Protein 8B55 (pdb70)

Sequence (193 aa):
LSLKGKKLDFFGRGDTYVSLIDTIPELSRFTACIDLVFMMDDNSRYWMAFSYITNNALLGREDIDLGLAGDHQQLILYRLGKTFSIRHHLASFQWHTICLLIWDGVKGKLELFLNKERILEVTDQPHNLTPHGTLFLGHRSFPGSLYYFQLLWDHILENEEFMKCLDGNIVSWEEDVWLVNKIIPTVDRTLRCFVP

Nearest PDB structures (foldseek):
  8b55-assembly1_A-2  TM=1.005E+00  e=3.230E-41  Homo sapiens
  1lj7-assembly1_C  TM=8.578E-01  e=4.772E-13  Homo sapiens
  1lj7-assembly2_I  TM=8.553E-01  e=5.319E-13  Homo sapiens
  2a3x-assembly1_F  TM=8.413E-01  e=3.950E-12  Homo sapiens
  6kiw-assembly1_T  TM=5.865E-01  e=2.787E-03  Homo sapiens

Radius of gyration: 15.33 Å; Cα contacts (8 Å, |Δi|>4): 514; chains: 1; bounding box: 36×35×37 Å

CATH classification: 2.60.120.200

Secondary structure (DSSP, 8-state):
-B-TTEEEE-TT-TT-EEEESSPPPPBSEEEEEEEEEESSSS---EEEEEEE-TTTTTTT---SEEEEE-SSEEEEEETTEEEEEE--PPTTS-EEEEEEEETTTTEEEEEETTEEEEEEE----PBPTT-EEEE-----SEEEEEEEEESS---GGGTTS-PPPSSEETTSB-EEEES---EE-TTSTT---

InterPro domains:
  IPR000203 GPS motif [PF01825] (2684-2727)
  IPR000203 GPS motif [SM00303] (2681-2733)
  IPR000832 GPCR, family 2, secretin-like [PF00002] (2743-2982)
  IPR000832 GPCR, family 2, secretin-like [PR00249] (2745-2769)
  IPR000832 GPCR, family 2, secretin-like [PR00249] (2811-2834)
  IPR000832 GPCR, family 2, secretin-like [PR00249] (2850-2875)
  IPR000832 GPCR, family 2, secretin-like [PR00249] (2968-2989)
  IPR001759 Pentraxin domain [PF00354] (41-210)
  IPR001759 Pentraxin domain [PS51828] (29-228)
  IPR001759 Pentraxin domain [SM00159] (25-220)
  IPR013320 Concanavalin A-like lectin/glucanase domain superfamily [SSF49899] (29-218)
  IPR017981 GPCR, family 2-like, 7TM [PS50261] (2743-2990)
  IPR017983 GPCR, family 2, secretin-like, conserved site [PS00650] (2978-2993)
  IPR036445 GPCR family 2, extracellular hormone receptor domain superfamily [G3DSA:4.10.1240.10] (2377-2444)
  IPR046338 GAIN domain superfamily [G3DSA:2.60.220.50] (2595-2734)
  IPR057244 GAIN, subdomain B [PS50221] (2578-2734)

Organism: Homo sapiens (NCBI:txid9606)

GO terms:
  GO:0004930 G protein-coupled receptor activity (F, IDA)
  GO:0007189 adenylate cyclase-activating G protein-coupled receptor signaling pathway (P, IDA)
  GO:0004930 G protein-coupled receptor activity (F, TAS)
  GO:0007186 G protein-coupled receptor signaling pathway (P, TAS)
  GO:0016020 membrane (C, TAS)

Solvent-accessible surface area: 9391 Å² total; per-residue (Å²): 86,35,0,106,11,45,40,0,33,0,97,70,118,32,113,8,61,0,10,7,103,77,79,3,60,105,10,50,84,0,0,0,6,0,2,0,10,9,91,39,106,104,15,188,111,2,18,0,0,7,2,39,15,117,75,5,105,127,72,185,104,50,29,2,3,0,0,0,0,28,90,85,57,1,16,0,27,1,45,28,76,78,38,57,32,184,18,147,25,42,19,124,104,92,17,3,0,0,0,5,1,15,5,109,137,0,60,1,17,0,6,41,54,116,129,121,68,29,78,20,110,20,99,87,85,54,1,38,46,126,2,43,2,49,0,0,93,226,11,0,15,0,5,0,3,23,0,2,2,14,59,68,59,10,112,55,87,52,8,50,122,47,74,64,5,87,56,3,2,1,67,87,106,19,2,78,48,37,160,4,139,16,50,98,34,191,122,10,88,14,52,104,162

Foldseek 3Di:
DFQAQWKFWFAPPQPKKKKFQDWFFWFQKKKKKKKWAAPDQFWAKWWFKFWDDPVCVPVNQFTQWTWIAGNFWIWIGHRRDIDIDGDDDDHPDMWMKMWIANLVQQWIWIDIQLHTDDIDHDHRDIRDTGTMMMGFVVGRRGMMDWIAMASHDDHSVCSLVLDHHPRDGNRDPGMDIDPTDIDHDCPDSNHDD

Structure (mmCIF, N/CA/C/O backbone):
data_8B55
#
_entry.id   8B55
#
_cell.length_a   113.117
_cell.length_b   40.243
_cell.length_c   54.912
_cell.angle_alpha   90.000
_cell.angle_beta   113.900
_cell.angle_gamma   90.000
#
_symmetry.space_group_name_H-M   'C 1 2 1'
#
loop_
_entity.id
_entity.type
_entity.pdbx_description
1 polymer 'Adhesion G-protein coupled receptor G4'
2 non-polymer 'MAGNESIUM ION'
3 water water
#
loop_
_atom_site.group_PDB
_atom_site.id
_atom_site.type_symbol
_atom_site.label_atom_id
_atom_site.label_alt_id
_atom_site.label_comp_id
_atom_site.label_asym_id
_atom_site.label_entity_id
_atom_site.label_seq_id
_atom_site.pdbx_PDB_ins_code
_atom_site.Cartn_x
_atom_site.Cartn_y
_atom_site.Cartn_z
_atom_site.occupancy
_atom_site.B_iso_or_equiv
_atom_site.auth_seq_id
_atom_site.auth_comp_id
_atom_site.auth_asym_id
_atom_site.auth_atom_id
_atom_site.pdbx_PDB_model_num
ATOM 1 N N . LEU A 1 1 ? 22.96971 16.87628 16.53435 1.000 22.53370 26 LEU A N 1
ATOM 2 C CA . LEU A 1 1 ? 23.15861 18.30611 16.38535 1.000 22.13872 26 LEU A CA 1
ATOM 3 C C . LEU A 1 1 ? 24.52126 18.69482 16.99164 1.000 21.35368 26 LEU A C 1
ATOM 4 O O . LEU A 1 1 ? 24.91271 18.17422 18.03616 1.000 22.44326 26 LEU A O 1
ATOM 19 N N . SER A 1 2 ? 25.23517 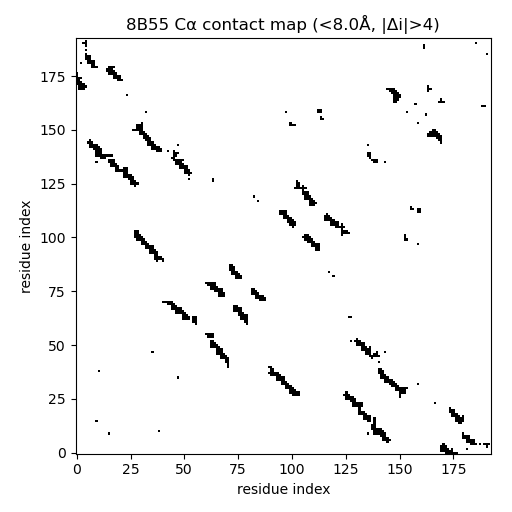19.63665 16.36209 1.000 21.99592 27 SER A N 1
ATOM 20 C CA . SER A 1 2 ? 26.43350 20.25162 16.91596 1.000 22.41006 27 SER A CA 1
ATOM 21 C C . SER A 1 2 ? 26.02953 21.48081 17.71634 1.000 21.85663 27 SER A C 1
ATOM 22 O O . SER A 1 2 ? 25.12772 22.22615 17.32315 1.000 23.09139 27 SER A O 1
ATOM 30 N N . LEU A 1 3 ? 26.70442 21.68886 18.83860 1.000 19.99489 28 LEU A N 1
ATOM 31 C CA . LEU A 1 3 ? 26.44290 22.86011 19.66846 1.000 19.07027 28 LEU A CA 1
ATOM 32 C C . LEU A 1 3 ? 27.51312 23.93483 19.50214 1.000 19.85193 28 LEU A C 1
ATOM 33 O O . LEU A 1 3 ? 27.58348 24.85270 20.30943 1.000 20.07743 28 LEU A O 1
ATOM 49 N N . LYS A 1 4 ? 28.34276 23.82907 18.47050 1.000 21.14046 29 LYS A N 1
ATOM 50 C CA . LYS A 1 4 ? 29.39117 24.80865 18.25303 1.000 21.80354 29 LYS A CA 1
ATOM 51 C C . LYS A 1 4 ? 28.82687 26.22335 18.20642 1.000 22.36282 29 LYS A C 1
ATOM 52 O O . LYS A 1 4 ? 27.88230 26.51439 17.46150 1.000 23.64191 29 LYS A O 1
ATOM 71 N N . GLY A 1 5 ? 29.43100 27.10615 19.00665 1.000 23.68822 30 GLY A N 1
ATOM 72 C CA . GLY A 1 5 ? 29.04158 28.49427 19.06915 1.000 22.49178 30 GLY A CA 1
ATOM 73 C C . GLY A 1 5 ? 27.72851 28.75715 19.75709 1.000 22.25792 30 GLY A C 1
ATOM 74 O O . GLY A 1 5 ? 27.24235 29.89064 19.69596 1.000 24.80055 30 GLY A O 1
ATOM 78 N N . LYS A 1 6 ? 27.14474 27.75729 20.42792 1.000 20.39113 31 LYS A N 1
ATOM 79 C CA . LYS A 1 6 ? 25.81504 27.90639 21.00881 1.000 19.32121 31 LYS A CA 1
ATOM 80 C C . LYS A 1 6 ? 25.82143 27.56217 22.48864 1.000 18.56463 31 LYS A C 1
ATOM 81 O O . LYS A 1 6 ? 26.65503 26.79181 22.97067 1.000 20.62265 31 LYS A O 1
ATOM 100 N N . LYS A 1 7 ? 24.87735 28.16772 23.20438 1.000 18.71956 32 LYS A N 1
ATOM 101 C CA . LYS A 1 7 ? 24.60522 27.84675 24.59596 1.000 18.28733 32 LYS A CA 1
ATOM 102 C C . LYS A 1 7 ? 23.20102 27.29283 24.71074 1.000 17.96942 32 LYS A C 1
ATOM 103 O O . LYS A 1 7 ? 22.40891 27.32455 23.74355 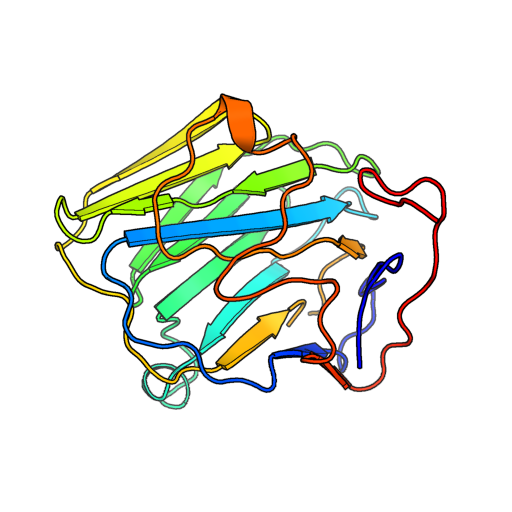1.000 18.06548 32 LYS A O 1
ATOM 122 N N . LEU A 1 8 ? 22.92399 26.72593 25.87270 1.000 17.31596 33 LEU A N 1
ATOM 123 C CA . LEU A 1 8 ? 21.63661 26.11765 26.18597 1.000 16.71819 33 LEU A CA 1
ATOM 124 C C . LEU A 1 8 ? 20.93408 26.89870 27.28685 1.000 17.27344 33 LEU A C 1
ATOM 125 O O . LEU A 1 8 ? 21.33564 26.83533 28.44762 1.000 17.91490 33 LEU A O 1
ATOM 141 N N . ASP A 1 9 ? 19.86682 27.60954 26.92724 1.000 18.17181 34 ASP A N 1
ATOM 142 C CA . ASP A 1 9 ? 19.12636 28.41576 27.89576 1.000 19.12073 34 ASP A CA 1
ATOM 143 C C . ASP A 1 9 ? 18.07136 27.53271 28.55698 1.000 18.79250 34 ASP A C 1
ATOM 144 O O . ASP A 1 9 ? 16.94063 27.44091 28.09243 1.000 22.57035 34 ASP A O 1
ATOM 153 N N . PHE A 1 10 ? 18.43581 26.86197 29.64545 1.000 19.19614 35 PHE A N 1
ATOM 154 C CA . PHE A 1 10 ? 17.49992 25.97276 30.34082 1.000 19.77881 35 PHE A CA 1
ATOM 155 C C . PHE A 1 10 ? 16.57289 26.66839 31.34322 1.000 21.99431 35 PHE A C 1
ATOM 156 O O . PHE A 1 10 ? 15.60225 26.04801 31.80326 1.000 28.07627 35 PHE A O 1
ATOM 173 N N . PHE A 1 11 ? 16.82708 27.90695 31.68632 1.000 20.46885 36 PHE A N 1
ATOM 174 C CA . PHE A 1 11 ? 16.07893 28.57990 32.74095 1.000 20.68147 36 PHE A CA 1
ATOM 175 C C . PHE A 1 11 ? 14.57263 28.46343 32.57835 1.000 24.38117 36 PHE A C 1
ATOM 176 O O . PHE A 1 11 ? 14.00747 28.91755 31.58165 1.000 25.36527 36 PHE A O 1
ATOM 193 N N . GLY A 1 12 ? 13.91942 27.94594 33.60100 1.000 27.29146 37 GLY A N 1
ATOM 194 C CA . GLY A 1 12 ? 12.49032 27.81817 33.65006 1.000 28.36700 37 GLY A CA 1
ATOM 195 C C . GLY A 1 12 ? 11.89245 26.76053 32.76267 1.000 27.39726 37 GLY A C 1
ATOM 196 O O . GLY A 1 12 ? 10.65318 26.65859 32.72233 1.000 30.82233 37 GLY A O 1
ATOM 200 N N . ARG A 1 13 ? 12.69882 25.92242 32.10471 1.000 25.70844 38 ARG A N 1
ATOM 201 C CA . ARG A 1 13 ? 12.14264 25.03477 31.07968 1.000 29.34768 38 ARG A CA 1
ATOM 202 C C . ARG A 1 13 ? 12.14035 23.58700 31.56357 1.000 35.04805 38 ARG A C 1
ATOM 203 O O . ARG A 1 13 ? 13.04255 22.81205 31.24912 1.000 35.58538 38 ARG A O 1
ATOM 224 N N . GLY A 1 14 ? 11.05852 23.22038 32.25164 1.000 42.50514 39 GLY A N 1
ATOM 225 C CA . GLY A 1 14 ? 11.03259 22.00399 33.05175 1.000 48.58844 39 GLY A CA 1
ATOM 226 C C . GLY A 1 14 ? 11.09057 20.70400 32.27292 1.000 50.26729 39 GLY A C 1
ATOM 227 O O . GLY A 1 14 ? 11.62230 19.70911 32.77617 1.000 54.18455 39 GLY A O 1
ATOM 231 N N . ASP A 1 15 ? 10.52789 20.66946 31.06401 1.000 46.16490 40 ASP A N 1
ATOM 232 C CA . ASP A 1 15 ? 10.49177 19.43521 30.28139 1.000 45.94952 40 ASP A CA 1
ATOM 233 C C . ASP A 1 15 ? 11.55369 19.38747 29.19772 1.000 38.34905 40 ASP A C 1
ATOM 234 O O . ASP A 1 15 ? 11.38071 18.71895 28.17133 1.000 41.04877 40 ASP A O 1
ATOM 243 N N . THR A 1 16 ? 12.66504 20.06811 29.41036 1.000 29.74869 41 THR A N 1
ATOM 244 C CA . THR A 1 16 ? 13.71953 20.09721 28.41894 1.000 24.08894 41 THR A CA 1
ATOM 245 C C . THR A 1 16 ? 14.94092 19.37109 28.94581 1.000 24.13004 41 THR A C 1
ATOM 246 O O . THR A 1 16 ? 15.19913 19.34136 30.15413 1.000 28.35188 41 THR A O 1
ATOM 257 N N . TYR A 1 17 ? 15.69251 18.80590 28.01867 1.000 20.57449 42 TYR A N 1
ATOM 258 C CA . TYR A 1 17 ? 16.99008 18.20840 28.32529 1.000 19.92475 42 TYR A CA 1
ATOM 259 C C . TYR A 1 17 ? 17.77748 18.13210 27.03399 1.000 18.73162 42 TYR A C 1
ATOM 260 O O . TYR A 1 17 ? 17.22396 18.27771 25.93689 1.000 18.96131 42 TYR A O 1
ATOM 278 N N . VAL A 1 18 ? 19.07499 17.92955 27.17501 1.000 20.04843 43 VAL A N 1
ATOM 279 C CA . VAL A 1 18 ? 19.94367 17.57547 26.06674 1.000 18.88854 43 VAL A CA 1
ATOM 280 C C . VAL A 1 18 ? 20.67219 16.32249 26.51380 1.000 17.66558 43 VAL A C 1
ATOM 281 O O . VAL A 1 18 ? 21.04530 16.20898 27.68695 1.000 19.77066 43 VAL A O 1
ATOM 294 N N . SER A 1 19 ? 20.84816 15.37443 25.60677 1.000 16.66564 44 SER A N 1
ATOM 295 C CA . SER A 1 19 ? 21.59968 14.16682 25.89971 1.000 17.75650 44 SER A CA 1
ATOM 296 C C . SER A 1 19 ? 22.64252 13.91635 24.81492 1.000 17.95340 44 SER A C 1
ATOM 297 O O . SER A 1 19 ? 22.52217 14.39663 23.67741 1.000 19.61387 44 SER A O 1
ATOM 305 N N . LEU A 1 20 ? 23.72175 13.25322 25.22560 1.000 18.29830 45 LEU A N 1
ATOM 306 C CA . LEU A 1 20 ? 24.77918 12.85750 24.30295 1.000 18.98132 45 LEU A CA 1
ATOM 307 C C . LEU A 1 20 ? 24.34890 11.57600 23.59659 1.000 18.63727 45 LEU A C 1
ATOM 308 O O . LEU A 1 20 ? 23.95631 10.60392 24.24153 1.000 20.36808 45 LEU A O 1
ATOM 324 N N . ILE A 1 21 ? 24.40739 11.58234 22.26149 1.000 20.40144 46 ILE A N 1
ATOM 325 C CA . ILE A 1 21 ? 23.99269 10.40485 21.50370 1.000 22.84098 46 ILE A CA 1
ATOM 326 C C . ILE A 1 21 ? 24.92713 9.23230 21.75462 1.000 29.11938 46 ILE A C 1
ATOM 327 O O . ILE A 1 21 ? 24.47698 8.09672 21.95747 1.000 33.75441 46 ILE A O 1
ATOM 343 N N . ASP A 1 22 ? 26.23437 9.48190 21.74700 1.000 30.56487 47 ASP A N 1
ATOM 344 C CA . ASP A 1 22 ? 27.20902 8.42118 21.96693 1.000 32.14384 47 ASP A CA 1
ATOM 345 C C . ASP A 1 22 ? 27.18916 7.98236 23.43109 1.000 31.06762 47 ASP A C 1
ATOM 346 O O . ASP A 1 22 ? 27.20190 8.81426 24.33636 1.000 34.57106 47 ASP A O 1
ATOM 355 N N . THR A 1 23 ? 27.15511 6.67510 23.67490 1.000 36.23697 48 THR A N 1
ATOM 356 C CA . THR A 1 23 ? 27.49279 6.19914 25.01107 1.000 41.28709 48 THR A CA 1
ATOM 357 C C . THR A 1 23 ? 28.99259 6.40580 25.25479 1.000 41.01745 48 THR A C 1
ATOM 358 O O . THR A 1 23 ? 29.79210 6.54952 24.32982 1.000 42.86731 48 THR A O 1
ATOM 369 N N . ILE A 1 24 ? 29.36810 6.44779 26.52525 1.000 38.32178 49 ILE A N 1
ATOM 370 C CA . ILE A 1 24 ? 30.73093 6.80851 26.92756 1.000 35.83475 49 ILE A CA 1
ATOM 371 C C . ILE A 1 24 ? 31.47895 5.53998 27.32459 1.000 35.72498 49 ILE A C 1
ATOM 372 O O . ILE A 1 24 ? 30.88635 4.67952 27.99113 1.000 35.04354 49 ILE A O 1
ATOM 388 N N . PRO A 1 25 ? 32.75246 5.36244 26.94448 1.000 36.43323 50 PRO A N 1
ATOM 389 C CA . PRO A 1 25 ? 33.45054 4.10995 27.25326 1.000 37.80134 50 PRO A CA 1
ATOM 390 C C . PRO A 1 25 ? 33.92894 4.08672 28.70023 1.000 34.34513 50 PRO A C 1
ATOM 391 O O . PRO A 1 25 ? 33.83201 5.07252 29.42893 1.000 32.97407 50 PRO A O 1
ATOM 402 N N . GLU A 1 26 ? 34.45944 2.93112 29.10287 1.000 36.67162 51 GLU A N 1
ATOM 403 C CA . GLU A 1 26 ? 35.05960 2.80956 30.42651 1.000 37.83598 51 GLU A CA 1
ATOM 404 C C . GLU A 1 26 ? 36.29269 3.70564 30.49781 1.000 34.94347 51 GLU A C 1
ATOM 405 O O . GLU A 1 26 ? 37.17469 3.63411 29.63123 1.000 38.28467 51 GLU A O 1
ATOM 417 N N . LEU A 1 27 ? 36.35330 4.55161 31.52668 1.000 29.61297 52 LEU A N 1
ATOM 418 C CA . LEU A 1 27 ? 37.44350 5.50585 31.70315 1.000 28.28501 52 LEU A CA 1
ATOM 419 C C . LEU A 1 27 ? 38.07471 5.31358 33.07871 1.000 29.34373 52 LEU A C 1
ATOM 420 O O . LEU A 1 27 ? 37.39483 5.40533 34.10341 1.000 33.31211 52 LEU A O 1
ATOM 436 N N . SER A 1 28 ? 39.38469 5.08975 33.11158 1.000 28.30090 53 SER A N 1
ATOM 437 C CA . SER A 1 28 ? 40.05307 5.01864 34.40365 1.000 30.77809 53 SER A CA 1
ATOM 438 C C . SER A 1 28 ? 40.40412 6.39985 34.94277 1.000 29.83172 53 SER A C 1
ATOM 439 O O . SER A 1 28 ? 40.43690 6.58706 36.16344 1.000 31.91671 53 SER A O 1
ATOM 447 N N . ARG A 1 29 ? 40.67594 7.36434 34.06221 1.000 26.68644 54 ARG A N 1
ATOM 448 C CA . ARG A 1 29 ? 40.98153 8.72977 34.45049 1.000 27.15934 54 ARG A CA 1
ATOM 449 C C . ARG A 1 29 ? 40.23200 9.62477 33.47937 1.000 26.23304 54 ARG A C 1
ATOM 450 O O . ARG A 1 29 ? 40.16415 9.30513 32.29103 1.000 29.30424 54 ARG A O 1
ATOM 471 N N . PHE A 1 30 ? 39.68078 10.74265 33.95708 1.000 23.47270 55 PHE A N 1
ATOM 472 C CA . PHE A 1 30 ? 39.04353 11.67031 33.04160 1.000 22.76542 55 PHE A CA 1
ATOM 473 C C . PHE A 1 30 ? 38.93450 13.04059 33.68061 1.000 20.23860 55 PHE A C 1
ATOM 474 O O . PHE A 1 30 ? 39.08188 13.19719 34.89947 1.000 22.37094 55 PHE A O 1
ATOM 491 N N . THR A 1 31 ? 38.72145 14.03635 32.80959 1.000 20.67227 56 THR A N 1
ATOM 492 C CA . THR A 1 31 ? 38.40403 15.40451 33.17517 1.000 19.56723 56 THR A CA 1
ATOM 493 C C . THR A 1 31 ? 37.11748 15.76732 32.45729 1.000 19.27346 56 THR A C 1
ATOM 494 O O . THR A 1 31 ? 36.96504 15.48392 31.25805 1.000 19.55861 56 THR A O 1
ATOM 505 N N . ALA A 1 32 ? 36.19380 16.39016 33.19069 1.000 19.22973 57 ALA A N 1
ATOM 506 C CA . ALA A 1 32 ? 34.92849 16.84204 32.60906 1.000 20.01079 57 ALA A CA 1
ATOM 507 C C . ALA A 1 32 ? 34.72523 18.28263 33.04017 1.000 20.50729 57 ALA A C 1
ATOM 508 O O . ALA A 1 32 ? 34.77894 18.58620 34.24008 1.000 23.09259 57 ALA A O 1
ATOM 515 N N . CYS A 1 33 ? 34.48779 19.16810 32.07769 1.000 19.52490 58 CYS A N 1
ATOM 516 C CA . CYS A 1 33 ? 34.25670 20.57377 32.37505 1.000 18.78270 58 CYS A CA 1
ATOM 517 C C . CYS A 1 33 ? 32.95428 21.04045 31.75127 1.000 17.95978 58 CYS A C 1
ATOM 518 O O . CYS A 1 33 ? 32.55112 20.54892 30.70152 1.000 18.27213 58 CYS A O 1
ATOM 525 N N . ILE A 1 34 ? 32.32498 22.02038 32.39635 1.000 18.24620 59 ILE A N 1
ATOM 526 C CA . ILE A 1 34 ? 31.18339 22.71519 31.80803 1.000 17.96067 59 ILE A CA 1
ATOM 527 C C . ILE A 1 34 ? 31.25302 24.17203 32.23464 1.000 16.45363 59 ILE A C 1
ATOM 528 O O . ILE A 1 34 ? 31.70867 24.49458 33.33504 1.000 17.52216 59 ILE A O 1
ATOM 544 N N . ASP A 1 35 ? 30.70110 25.04244 31.38937 1.000 17.07991 60 ASP A N 1
ATOM 545 C CA . ASP A 1 35 ? 30.46003 26.43781 31.75214 1.000 17.16919 60 ASP A CA 1
ATOM 546 C C . ASP A 1 35 ? 28.99108 26.59540 32.13728 1.000 18.08230 60 ASP A C 1
ATOM 547 O O . ASP A 1 35 ? 28.09355 26.07102 31.44538 1.000 17.20703 60 ASP A O 1
ATOM 556 N N . LEU A 1 36 ? 28.73401 27.40119 33.16387 1.000 17.64404 61 LEU A N 1
ATOM 557 C CA . LEU A 1 36 ? 27.37113 27.63264 33.61418 1.000 17.45903 61 LEU A CA 1
ATOM 558 C C . LEU A 1 36 ? 27.19232 29.07375 34.06161 1.000 17.80084 61 LEU A C 1
ATOM 559 O O . LEU A 1 36 ? 28.13646 29.72052 34.50747 1.000 19.48783 61 LEU A O 1
ATOM 575 N N . VAL A 1 37 ? 25.96576 29.57612 33.91082 1.000 18.35985 62 VAL A N 1
ATOM 576 C CA . VAL A 1 37 ? 25.59232 30.88968 34.41424 1.000 18.82312 62 VAL A CA 1
ATOM 577 C C . VAL A 1 37 ? 24.20134 30.78003 35.02680 1.000 19.38843 62 VAL A C 1
ATOM 578 O O . VAL A 1 37 ? 23.28147 30.22663 34.41092 1.000 19.93593 62 VAL A O 1
ATOM 591 N N . PHE A 1 38 ? 24.07131 31.27467 36.25322 1.000 21.49594 63 PHE A N 1
ATOM 592 C CA . PHE A 1 38 ? 22.79554 31.31155 36.94635 1.000 23.04901 63 PHE A CA 1
ATOM 593 C C . PHE A 1 38 ? 22.06760 32.60061 36.60227 1.000 25.10373 63 PHE A C 1
ATOM 594 O O . PHE A 1 38 ? 22.64197 33.69312 36.65821 1.000 26.23018 63 PHE A O 1
ATOM 611 N N A MET A 1 39 ? 20.79491 32.47497 36.25332 0.590 26.02167 64 MET A N 1
ATOM 612 N N B MET A 1 39 ? 20.78853 32.47393 36.27344 0.410 27.82750 64 MET A N 1
ATOM 613 C CA A MET A 1 39 ? 19.99808 33.63636 35.88186 0.590 29.49491 64 MET A CA 1
ATOM 614 C CA B MET A 1 39 ? 19.98164 33.62097 35.88546 0.410 31.75085 64 MET A CA 1
ATOM 615 C C A MET A 1 39 ? 18.96332 34.00791 36.93856 0.590 35.97787 64 MET A C 1
ATOM 616 C C B MET A 1 39 ? 18.98127 34.03138 36.95278 0.410 36.41845 64 MET A C 1
ATOM 617 O O A MET A 1 39 ? 18.06771 34.81595 36.65784 0.590 38.85799 64 MET A O 1
ATOM 618 O O B MET A 1 39 ? 18.13170 34.89204 36.69352 0.410 38.17677 64 MET A O 1
ATOM 645 N N . ASP A 1 40 ? 19.06751 33.45610 38.14666 1.000 39.60314 65 ASP A N 1
ATOM 646 C CA . ASP A 1 40 ? 18.27394 33.91524 39.28029 1.000 53.35665 65 ASP A CA 1
ATOM 647 C C . ASP A 1 40 ? 19.16344 33.82724 40.51548 1.000 59.23150 65 ASP A C 1
ATOM 648 O O . ASP A 1 40 ? 20.06846 32.98721 40.59615 1.000 56.62209 65 ASP A O 1
ATOM 657 N N . ASP A 1 41 ? 18.91102 34.71750 41.46943 1.000 69.31961 66 ASP A N 1
ATOM 658 C CA . ASP A 1 41 ? 19.79681 34.83876 42.62099 1.000 80.32029 66 ASP A CA 1
ATOM 659 C C . ASP A 1 41 ? 19.59505 33.69234 43.60227 1.000 85.55011 66 ASP A C 1
ATOM 660 O O . ASP A 1 41 ? 20.56041 33.06239 44.04465 1.000 86.56813 66 ASP A O 1
ATOM 669 N N . ASN A 1 42 ? 18.35052 33.41546 43.95564 1.000 89.67786 67 ASN A N 1
ATOM 670 C CA . ASN A 1 42 ? 18.01103 32.45129 44.99314 1.000 93.07107 67 ASN A CA 1
ATOM 671 C C . ASN A 1 42 ? 17.32934 31.27940 44.30137 1.000 90.92204 67 ASN A C 1
ATOM 672 O O . ASN A 1 42 ? 16.17190 31.39029 43.88037 1.000 93.25405 67 ASN A O 1
ATOM 683 N N . SER A 1 43 ? 18.04742 30.16772 44.16334 1.000 86.08763 68 SER A N 1
ATOM 684 C CA . SER A 1 43 ? 17.53604 29.02145 43.42906 1.000 81.86502 68 SER A CA 1
ATOM 685 C C . SER A 1 43 ? 17.33482 27.82441 44.35459 1.000 74.82342 68 SER A C 1
ATOM 686 O O . SER A 1 43 ? 17.76672 27.80469 45.50947 1.000 76.74606 68 SER A O 1
ATOM 694 N N . ARG A 1 44 ? 16.63877 26.83032 43.82266 1.000 65.37870 69 ARG A N 1
ATOM 695 C CA . ARG A 1 44 ? 16.38928 25.55776 44.46747 1.000 56.01844 69 ARG A CA 1
ATOM 696 C C . ARG A 1 44 ? 17.41174 24.55179 43.93480 1.000 43.02744 69 ARG A C 1
ATOM 697 O O . ARG A 1 44 ? 18.37856 24.92129 43.27020 1.000 41.61887 69 ARG A O 1
ATOM 718 N N . TYR A 1 45 ? 17.20172 23.27439 44.22520 1.000 35.80392 70 TYR A N 1
ATOM 719 C CA . TYR A 1 45 ? 18.10001 22.23695 43.73982 1.000 31.20405 70 TYR A CA 1
ATOM 720 C C . TYR A 1 45 ? 18.11565 22.22036 42.21572 1.000 29.76086 70 TYR A C 1
ATOM 721 O O . TYR A 1 45 ? 17.08629 22.42722 41.56513 1.000 33.44867 70 TYR A O 1
ATOM 739 N N . TRP A 1 46 ? 19.30602 21.97218 41.65395 1.000 27.70879 71 TRP A N 1
ATOM 740 C CA . TRP A 1 46 ? 19.50446 21.92133 40.21402 1.000 25.73511 71 TRP A CA 1
ATOM 741 C C . TRP A 1 46 ? 20.56538 20.89390 39.85384 1.000 23.45091 71 TRP A C 1
ATOM 742 O O . TRP A 1 46 ? 21.39242 20.51751 40.68355 1.000 22.97753 71 TRP A O 1
ATOM 763 N N . MET A 1 47 ? 20.53618 20.46112 38.59090 1.000 22.67308 72 MET A N 1
ATOM 764 C CA . MET A 1 47 ? 21.52856 19.56620 38.01802 1.000 23.73976 72 MET A CA 1
ATOM 765 C C . MET A 1 47 ? 22.07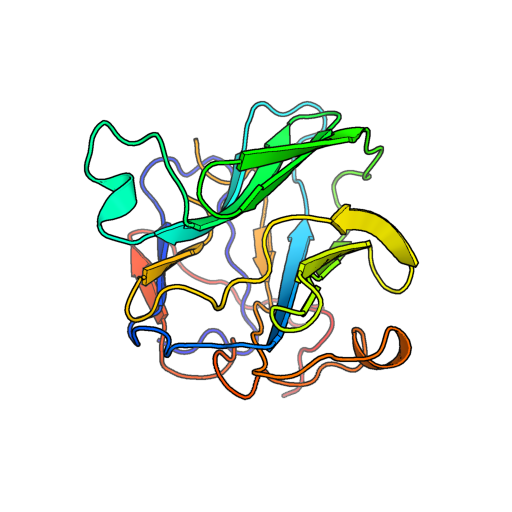546 20.21451 36.75545 1.000 21.96117 72 MET A C 1
ATOM 766 O O . MET A 1 47 ? 21.31094 20.66676 35.90779 1.000 23.35092 72 MET A O 1
ATOM 780 N N . ALA A 1 48 ? 23.39849 20.21597 36.60588 1.000 18.40291 73 ALA A N 1
ATOM 781 C CA . ALA A 1 48 ? 24.02647 20.71116 35.38503 1.000 19.63884 73 ALA A CA 1
ATOM 782 C C . ALA A 1 48 ? 24.32044 19.58525 34.39487 1.000 18.00654 73 ALA A C 1
ATOM 783 O O . ALA A 1 48 ? 23.94962 19.66869 33.22556 1.000 21.24540 73 ALA A O 1
ATOM 790 N N . PHE A 1 49 ? 24.94329 18.50388 34.85046 1.000 18.85194 74 PHE A N 1
ATOM 791 C CA . PHE A 1 49 ? 25.12026 17.32845 34.02772 1.000 19.08700 74 PHE A CA 1
ATOM 792 C C . PHE A 1 49 ? 25.06485 16.09643 34.90640 1.000 19.69528 74 PHE A C 1
ATOM 793 O O . PHE A 1 49 ? 25.41348 16.13703 36.08978 1.000 20.25772 74 PHE A O 1
ATOM 810 N N . SER A 1 50 ? 24.61235 14.99844 34.30037 1.000 19.60756 75 SER A N 1
ATOM 811 C CA . SER A 1 50 ? 24.55830 13.72032 34.98363 1.000 20.95125 75 SER A CA 1
ATOM 812 C C . SER A 1 50 ? 24.88251 12.62276 33.98358 1.000 20.58242 75 SER A C 1
ATOM 813 O O . SER A 1 50 ? 24.51300 12.69645 32.82117 1.000 22.83140 75 SER A O 1
ATOM 821 N N . TYR A 1 51 ? 25.54746 11.59251 34.46450 1.000 19.55756 76 TYR A N 1
ATOM 822 C CA . TYR A 1 51 ? 25.88931 10.39693 33.70183 1.000 18.61862 76 TYR A CA 1
ATOM 823 C C . TYR A 1 51 ? 25.06797 9.27616 34.32210 1.000 20.88351 76 TYR A C 1
ATOM 824 O O . TYR A 1 51 ? 25.28472 8.91224 35.48826 1.000 21.51226 76 TYR A O 1
ATOM 842 N N . ILE A 1 52 ? 24.09834 8.77437 33.55460 1.000 22.55212 77 ILE A N 1
ATOM 843 C CA . ILE A 1 52 ? 23.05489 7.88556 34.04381 1.000 23.74800 77 ILE A CA 1
ATOM 844 C C . ILE A 1 52 ? 23.28133 6.51385 33.45128 1.000 23.32519 77 ILE A C 1
ATOM 845 O O . ILE A 1 52 ? 23.41379 6.37362 32.23405 1.000 22.07093 77 ILE A O 1
ATOM 861 N N . THR A 1 53 ? 23.32070 5.51154 34.30579 1.000 26.14144 78 THR A N 1
ATOM 862 C CA . THR A 1 53 ? 23.38677 4.12929 33.87914 1.000 31.12255 78 THR A CA 1
ATOM 863 C C . THR A 1 53 ? 22.16778 3.40374 34.44635 1.000 34.75262 78 THR A C 1
ATOM 864 O O . THR A 1 53 ? 21.26708 4.00282 35.04711 1.000 33.25127 78 THR A O 1
ATOM 875 N N . ASN A 1 54 ? 22.15383 2.09044 34.27938 1.000 37.52569 79 ASN A N 1
ATOM 876 C CA . ASN A 1 54 ? 21.03445 1.31326 34.77446 1.000 40.39159 79 ASN A CA 1
ATOM 877 C C . ASN A 1 54 ? 20.90152 1.40502 36.28217 1.000 45.69401 79 ASN A C 1
ATOM 878 O O . ASN A 1 54 ? 19.80171 1.18636 36.80278 1.000 48.86777 79 ASN A O 1
ATOM 889 N N . ASN A 1 55 ? 21.98766 1.73239 36.99116 1.000 45.53180 80 ASN A N 1
ATOM 890 C CA . ASN A 1 55 ? 21.89046 1.96517 38.42869 1.000 53.19817 80 ASN A CA 1
ATOM 891 C C . ASN A 1 55 ? 20.78055 2.95353 38.76565 1.000 55.67479 80 ASN A C 1
ATOM 892 O O . ASN A 1 55 ? 20.14696 2.84435 39.82467 1.000 59.88551 80 ASN A O 1
ATOM 903 N N . ALA A 1 56 ? 20.52730 3.92189 37.87855 1.000 52.20649 81 ALA A N 1
ATOM 904 C CA . ALA A 1 56 ? 19.62473 5.01660 38.20298 1.000 52.79684 81 ALA A CA 1
ATOM 905 C C . ALA A 1 56 ? 18.16171 4.66615 37.97370 1.000 58.79093 81 ALA A C 1
ATOM 906 O O . ALA A 1 56 ? 17.29000 5.21303 38.65527 1.000 61.15448 81 ALA A O 1
ATOM 913 N N . LEU A 1 57 ? 17.86118 3.79224 37.01465 1.000 60.79286 82 LEU A N 1
ATOM 914 C CA . LEU A 1 57 ? 16.46524 3.48281 36.72620 1.000 64.22197 82 LEU A CA 1
ATOM 915 C C . LEU A 1 57 ? 15.79407 2.68920 37.83220 1.000 70.71750 82 LEU A C 1
ATOM 916 O O . LEU A 1 57 ? 14.59216 2.41087 37.73090 1.000 70.87191 82 LEU A O 1
ATOM 932 N N . LEU A 1 58 ? 16.52881 2.33075 38.88052 1.000 77.24065 83 LEU A N 1
ATOM 933 C CA . LEU A 1 58 ? 15.97465 1.63384 40.03676 1.000 84.76044 83 LEU A CA 1
ATOM 934 C C . LEU A 1 58 ? 15.70582 2.68434 41.11102 1.000 94.80589 83 LEU A C 1
ATOM 935 O O . LEU A 1 58 ? 16.62485 3.12959 41.80436 1.000 96.67728 83 LEU A O 1
ATOM 951 N N . GLY A 1 59 ? 14.44299 3.09638 41.23002 1.000 102.02372 84 GLY A N 1
ATOM 952 C CA . GLY A 1 59 ? 14.04341 4.08964 42.20564 1.000 108.49792 84 GLY A CA 1
ATOM 953 C C . GLY A 1 59 ? 14.51970 5.50213 41.94480 1.000 114.49168 84 GLY A C 1
ATOM 954 O O . GLY A 1 59 ? 14.16851 6.40362 42.71634 1.000 114.71501 84 GLY A O 1
ATOM 958 N N . ARG A 1 60 ? 15.31424 5.72531 40.90115 1.000 119.61965 85 ARG A N 1
ATOM 959 C CA . ARG A 1 60 ? 15.79593 7.05538 40.52729 1.000 123.69392 85 ARG A CA 1
ATOM 960 C C . ARG A 1 60 ? 16.51254 7.74426 41.68230 1.000 125.80048 85 ARG A C 1
ATOM 961 O O . ARG A 1 60 ? 16.18260 8.86347 42.08107 1.000 125.61845 85 ARG A O 1
ATOM 982 N N . GLU A 1 61 ? 17.52831 7.06498 42.19602 1.000 128.11518 86 GLU A N 1
ATOM 983 C CA . GLU A 1 61 ? 18.21703 7.52198 43.38764 1.000 201.72579 86 GLU A CA 1
ATOM 984 C C . GLU A 1 61 ? 19.73251 7.45499 43.30470 1.000 175.40755 86 GLU A C 1
ATOM 985 O O . GLU A 1 61 ? 20.39450 8.09313 44.13066 1.000 195.00683 86 GLU A O 1
ATOM 997 N N . ASP A 1 62 ? 20.30575 6.74519 42.33311 1.000 140.86616 87 ASP A N 1
ATOM 998 C CA . ASP A 1 62 ? 21.74761 6.53257 42.26961 1.000 108.71153 87 ASP A CA 1
ATOM 999 C C . ASP A 1 62 ? 22.29783 7.00788 40.93200 1.000 82.74234 87 ASP A C 1
ATOM 1000 O O . ASP A 1 62 ? 21.96254 6.44848 39.88310 1.000 77.70032 87 ASP A O 1
ATOM 1009 N N . ILE A 1 63 ? 23.17645 8.00603 40.98238 1.000 62.87114 88 ILE A N 1
ATOM 1010 C CA . ILE A 1 63 ? 23.77607 8.62561 39.80759 1.000 46.62277 88 ILE A CA 1
ATOM 1011 C C . ILE A 1 63 ? 25.26714 8.30866 39.82771 1.000 39.57724 88 ILE A C 1
ATOM 1012 O O . ILE A 1 63 ? 25.93962 8.52704 40.84396 1.000 37.90945 88 ILE A O 1
ATOM 1028 N N . ASP A 1 64 ? 25.78352 7.78192 38.71149 1.000 34.90207 89 ASP A N 1
ATOM 1029 C CA . ASP A 1 64 ? 27.18567 7.37241 38.66753 1.000 34.97760 89 ASP A CA 1
ATOM 1030 C C . ASP A 1 64 ? 28.11856 8.57693 38.73112 1.000 31.75035 89 ASP A C 1
ATOM 1031 O O . ASP A 1 64 ? 29.19677 8.50874 39.33992 1.000 32.29519 89 ASP A O 1
ATOM 1040 N N . LEU A 1 65 ? 27.73182 9.68070 38.08942 1.000 28.54032 90 LEU A N 1
ATOM 1041 C CA . LEU A 1 65 ? 28.51815 10.90729 38.10038 1.000 26.06989 90 LEU A CA 1
ATOM 1042 C C . LEU A 1 65 ? 27.56790 12.06414 37.82885 1.000 23.80902 90 LEU A C 1
ATOM 1043 O O . LEU A 1 65 ? 26.73090 11.97561 36.93218 1.000 24.03397 90 LEU A O 1
ATOM 1059 N N . GLY A 1 66 ? 27.66880 13.12077 38.60996 1.000 23.56636 91 GLY A N 1
ATOM 1060 C CA . GLY A 1 66 ? 26.88000 14.29862 38.29605 1.000 22.48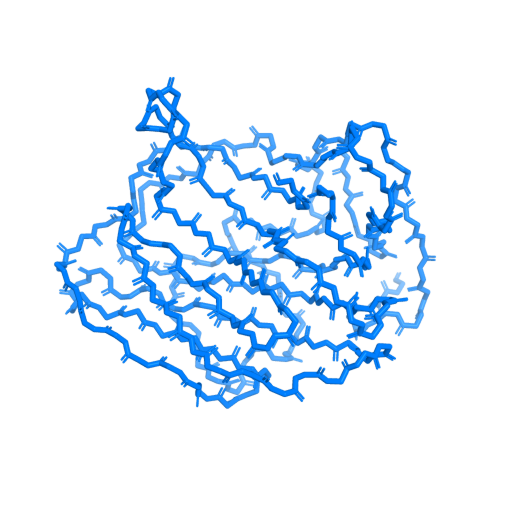445 91 GLY A CA 1
ATOM 1061 C C . GLY A 1 66 ? 27.35164 15.52540 39.02690 1.000 22.14175 91 GLY A C 1
ATOM 1062 O O . GLY A 1 66 ? 28.02236 15.44877 40.04673 1.000 23.65268 91 GLY A O 1
ATOM 1066 N N . LEU A 1 67 ? 27.00566 16.66294 38.45587 1.000 20.10548 92 LEU A N 1
ATOM 1067 C CA . LEU A 1 67 ? 27.23492 17.96748 39.05636 1.000 19.92370 92 LEU A CA 1
ATOM 1068 C C . LEU A 1 67 ? 25.87238 18.61109 39.25029 1.000 19.52612 92 LEU A C 1
ATOM 1069 O O . LEU A 1 67 ? 25.13703 18.80387 38.28010 1.000 20.86400 92 LEU A O 1
ATOM 1085 N N . ALA A 1 68 ? 25.56771 18.94816 40.49853 1.000 19.45301 93 ALA A N 1
ATOM 1086 C CA . ALA A 1 68 ? 24.29834 19.50724 40.92616 1.000 20.85135 93 ALA A CA 1
ATOM 1087 C C . ALA A 1 68 ? 24.58178 20.56427 41.98056 1.000 21.76555 93 ALA A C 1
ATOM 1088 O O . ALA A 1 68 ? 25.73595 20.88923 42.26437 1.000 20.66261 93 ALA A O 1
ATOM 1095 N N . GLY A 1 69 ? 23.52361 21.14367 42.53666 1.000 22.60410 94 GLY A N 1
ATOM 1096 C CA . GLY A 1 69 ? 23.70543 22.13786 43.57794 1.000 21.83092 94 GLY A CA 1
ATOM 1097 C C . GLY A 1 69 ? 22.38975 22.74397 44.00531 1.000 25.47972 94 GLY A C 1
ATOM 1098 O O . GLY A 1 69 ? 21.31902 22.33413 43.55468 1.000 26.86105 94 GLY A O 1
ATOM 1102 N N . ASP A 1 70 ? 22.50807 23.74222 44.88629 1.000 29.85828 95 ASP A N 1
ATOM 1103 C CA . ASP A 1 70 ? 21.39453 24.55591 45.36539 1.000 42.96324 95 ASP A CA 1
ATOM 1104 C C . ASP A 1 70 ? 21.93292 25.97857 45.52398 1.000 50.17553 95 ASP A C 1
ATOM 1105 O O . ASP A 1 70 ? 23.01922 26.31207 45.02819 1.000 50.65880 95 ASP A O 1
ATOM 1114 N N . HIS A 1 71 ? 21.18569 26.83126 46.22931 1.000 56.73569 96 HIS A N 1
ATOM 1115 C CA . HIS A 1 71 ? 21.55396 28.24479 46.24675 1.000 61.20429 96 HIS A CA 1
ATOM 1116 C C . HIS A 1 71 ? 22.86488 28.50581 46.97828 1.000 57.66138 96 HIS A C 1
ATOM 1117 O O . HIS A 1 71 ? 23.50343 29.53847 46.73150 1.000 61.25198 96 HIS A O 1
ATOM 1131 N N . GLN A 1 72 ? 23.28169 27.60483 47.86739 1.000 45.16250 97 GLN A N 1
ATOM 1132 C CA . GLN A 1 72 ? 24.49963 27.80006 48.62242 1.000 42.41427 97 GLN A CA 1
ATOM 1133 C C . GLN A 1 72 ? 25.47700 26.64975 48.50811 1.000 31.57760 97 GLN A C 1
ATOM 1134 O O . GLN A 1 72 ? 26.52713 26.71028 49.14782 1.000 31.78652 97 GLN A O 1
ATOM 1148 N N . GLN A 1 73 ? 25.18680 25.63060 47.69230 1.000 29.86061 98 GLN A N 1
ATOM 1149 C CA . GLN A 1 73 ? 26.00840 24.43773 47.64284 1.000 27.98000 98 GLN A CA 1
ATOM 1150 C C . GLN A 1 73 ? 26.25718 23.95497 46.22587 1.000 25.91447 98 GLN A C 1
ATOM 1151 O O . GLN A 1 73 ? 25.40825 24.09863 45.33236 1.000 28.59478 98 GLN A O 1
ATOM 1165 N N . LEU A 1 74 ? 27.44249 23.36014 46.04606 1.000 23.87672 99 LEU A N 1
ATOM 1166 C CA . LEU A 1 74 ? 27.74950 22.51472 44.89844 1.000 22.72775 99 LEU A CA 1
ATOM 1167 C C . LEU A 1 74 ? 27.75702 21.07530 45.38098 1.000 22.67215 99 LEU A C 1
ATOM 1168 O O . LEU A 1 74 ? 28.24474 20.78102 46.48135 1.000 23.98947 99 LEU A O 1
ATOM 1184 N N . ILE A 1 75 ? 27.19086 20.18964 44.56525 1.000 23.20626 100 ILE A N 1
ATOM 1185 C CA . ILE A 1 75 ? 26.99012 18.79601 44.93093 1.000 22.14073 100 ILE A CA 1
ATOM 1186 C C . ILE A 1 75 ? 27.57950 17.92351 43.83006 1.000 22.82670 100 ILE A C 1
ATOM 1187 O O . ILE A 1 75 ? 27.22062 18.06645 42.64993 1.000 24.67874 100 ILE A O 1
ATOM 1203 N N . LEU A 1 76 ? 28.46713 17.01431 44.21339 1.000 23.79674 101 LEU A N 1
ATOM 1204 C CA . LEU A 1 76 ? 29.01272 16.02711 43.29417 1.000 23.67354 101 LEU A CA 1
ATOM 1205 C C . LEU A 1 76 ? 28.45560 14.67194 43.65269 1.000 25.33455 101 LEU A C 1
ATOM 1206 O O . LEU A 1 76 ? 28.47952 14.28144 44.82327 1.000 26.97380 101 LEU A O 1
ATOM 1222 N N . TYR A 1 77 ? 27.98884 13.94551 42.64064 1.000 26.80266 102 TYR A N 1
ATOM 1223 C CA . TYR A 1 77 ? 27.60902 12.55186 42.80496 1.000 27.96527 102 TYR A CA 1
ATOM 1224 C C . TYR A 1 77 ? 28.67310 11.66252 42.19006 1.000 29.38060 102 TYR A C 1
ATOM 1225 O O . TYR A 1 77 ? 29.13898 11.92706 41.07694 1.000 30.42381 102 TYR A O 1
ATOM 1243 N N . ARG A 1 78 ? 29.04668 10.61429 42.91937 1.000 31.46351 103 ARG A N 1
ATOM 1244 C CA . ARG A 1 78 ? 29.94453 9.57722 42.43144 1.000 34.87542 103 ARG A CA 1
ATOM 1245 C C . ARG A 1 78 ? 29.44147 8.22839 42.92099 1.000 35.74359 103 ARG A C 1
ATOM 1246 O O . ARG A 1 78 ? 29.43651 7.96165 44.13530 1.000 38.84404 103 ARG A O 1
ATOM 1267 N N . LEU A 1 79 ? 29.03468 7.37894 41.96800 1.000 38.40818 104 LEU A N 1
ATOM 1268 C CA . LEU A 1 79 ? 28.61816 6.01323 42.27119 1.000 45.47532 104 LEU A CA 1
ATOM 1269 C C . LEU A 1 79 ? 27.65369 5.99120 43.44901 1.000 47.81817 104 LEU A C 1
ATOM 1270 O O . LEU A 1 79 ? 27.77645 5.18072 44.37261 1.000 46.42915 104 LEU A O 1
ATOM 1286 N N . GLY A 1 80 ? 26.71804 6.93457 43.44755 1.000 48.12261 105 GLY A N 1
ATOM 1287 C CA . GLY A 1 80 ? 25.69903 6.98408 44.46520 1.000 50.80074 105 GLY A CA 1
ATOM 1288 C C . GLY A 1 80 ? 26.06404 7.72117 45.72674 1.000 50.01688 105 GLY A C 1
ATOM 1289 O O . GLY A 1 80 ? 25.16420 7.99679 46.53048 1.000 54.89157 105 GLY A O 1
ATOM 1293 N N . LYS A 1 81 ? 27.34413 8.02965 45.94616 1.000 44.39377 106 LYS A N 1
ATOM 1294 C CA . LYS A 1 81 ? 27.76282 8.83717 47.08569 1.000 37.37966 106 LYS A CA 1
ATOM 1295 C C . LYS A 1 81 ? 27.67954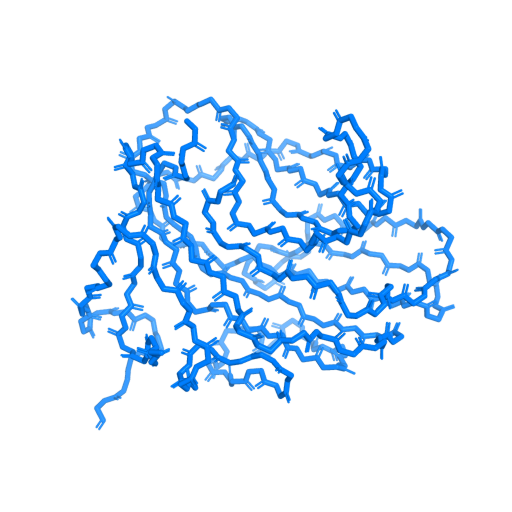 10.30415 46.70552 1.000 32.73771 106 LYS A C 1
ATOM 1296 O O . LYS A 1 81 ? 27.88652 10.66824 45.54806 1.000 32.13956 106 LYS A O 1
ATOM 1315 N N . THR A 1 82 ? 27.41371 11.15784 47.69264 1.000 29.51677 107 THR A N 1
ATOM 1316 C CA . THR A 1 82 ? 27.37131 12.59376 47.44907 1.000 28.17077 107 THR A CA 1
ATOM 1317 C C . THR A 1 82 ? 28.44160 13.32938 48.24823 1.000 26.49181 107 THR A C 1
ATOM 1318 O O . THR A 1 82 ? 28.78365 12.96559 49.38231 1.000 27.72817 107 THR A O 1
ATOM 1329 N N . PHE A 1 83 ? 28.93645 14.40263 47.65864 1.000 25.51473 108 PHE A N 1
ATOM 1330 C CA . PHE A 1 83 ? 29.90609 15.27671 48.29372 1.000 26.38187 108 PHE A CA 1
ATOM 1331 C C . PHE A 1 83 ? 29.40767 16.68045 48.05402 1.000 25.52129 108 PHE A C 1
ATOM 1332 O O . PHE A 1 83 ? 29.22883 17.07523 46.90390 1.000 27.75612 108 PHE A O 1
ATOM 1349 N N . SER A 1 84 ? 29.15007 17.42106 49.12511 1.000 24.67950 109 SER A N 1
ATOM 1350 C CA . SER A 1 84 ? 28.57038 18.75074 49.01802 1.000 24.49149 109 SER A CA 1
ATOM 1351 C C . SER A 1 84 ? 29.48244 19.75527 49.70338 1.000 25.96802 109 SER A C 1
ATOM 1352 O O . SER A 1 84 ? 29.99098 19.49306 50.79860 1.000 27.94084 109 SER A O 1
ATOM 1360 N N . ILE A 1 85 ? 29.68224 20.90949 49.05848 1.000 25.48533 110 ILE A N 1
ATOM 1361 C CA . ILE A 1 85 ? 30.49168 21.99312 49.59287 1.000 25.62896 110 ILE A CA 1
ATOM 1362 C C . ILE A 1 85 ? 29.69985 23.28360 49.48886 1.000 25.57529 110 ILE A C 1
ATOM 1363 O O . ILE A 1 85 ? 28.90945 23.47482 48.56115 1.000 28.14276 110 ILE A O 1
ATOM 1379 N N . ARG A 1 86 ? 29.89094 24.16032 50.45853 1.000 29.09318 111 ARG A N 1
ATOM 1380 C CA . ARG A 1 86 ? 29.29560 25.48534 50.38494 1.000 31.66876 111 ARG A CA 1
ATOM 1381 C C . ARG A 1 86 ? 29.97568 26.30777 49.28682 1.000 35.35240 111 ARG A C 1
ATOM 1382 O O . ARG A 1 86 ? 31.20370 26.29572 49.15749 1.000 42.26385 111 ARG A O 1
ATOM 1403 N N . HIS A 1 87 ? 29.17094 27.02313 48.49226 1.000 33.56387 112 HIS A N 1
ATOM 1404 C CA . HIS A 1 87 ? 29.67726 27.90645 47.44853 1.000 37.52816 112 HIS A CA 1
ATOM 1405 C C . HIS A 1 87 ? 29.04768 29.28309 47.59481 1.000 39.03929 112 HIS A C 1
ATOM 1406 O O . HIS A 1 87 ? 27.96841 29.43816 48.16839 1.000 42.67492 112 HIS A O 1
ATOM 1420 N N . HIS A 1 88 ? 29.72183 30.27811 47.03563 1.000 43.19670 113 HIS A N 1
ATOM 1421 C CA . HIS A 1 88 ? 29.21208 31.64302 46.96422 1.000 49.36569 113 HIS A CA 1
ATOM 1422 C C . HIS A 1 88 ? 29.29415 32.16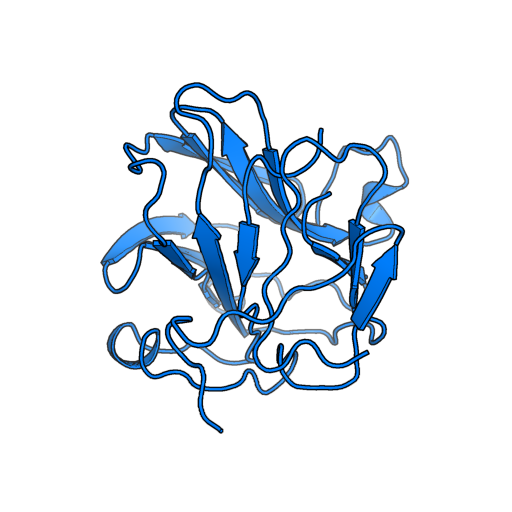343 45.52920 1.000 48.84656 113 HIS A C 1
ATOM 1423 O O . HIS A 1 88 ? 29.76631 33.27447 45.26890 1.000 53.47975 113 HIS A O 1
ATOM 1437 N N . LEU A 1 89 ? 28.82015 31.36151 44.57538 1.000 40.11399 114 LEU A N 1
ATOM 1438 C CA . LEU A 1 89 ? 28.93322 31.72705 43.16313 1.000 36.64097 114 LEU A CA 1
ATOM 1439 C C . LEU A 1 89 ? 27.98350 32.86338 42.80211 1.000 34.54519 114 LEU A C 1
ATOM 1440 O O . LEU A 1 89 ? 26.77810 32.79590 43.06395 1.000 36.47071 114 LEU A O 1
ATOM 1456 N N . ALA A 1 90 ? 28.51490 33.87282 42.12448 1.000 31.44425 115 ALA A N 1
ATOM 1457 C CA . ALA A 1 90 ? 27.69912 35.00592 41.71909 1.000 29.62738 115 ALA A CA 1
ATOM 1458 C C . ALA A 1 90 ? 26.75942 34.62033 40.58257 1.000 28.84772 115 ALA A C 1
ATOM 1459 O O . ALA A 1 90 ? 27.11063 33.83293 39.69565 1.000 27.74249 115 ALA A O 1
ATOM 1466 N N . SER A 1 91 ? 25.56256 35.19780 40.60524 1.000 30.48137 116 SER A N 1
ATOM 1467 C CA . SER A 1 91 ? 24.64908 35.05236 39.48574 1.000 29.79469 116 SER A CA 1
ATOM 1468 C C . SER A 1 91 ? 25.08205 35.96623 38.34323 1.000 29.10461 116 SER A C 1
ATOM 1469 O O . SER A 1 91 ? 25.79048 36.96661 38.53883 1.000 29.87115 116 SER A O 1
ATOM 1477 N N . PHE A 1 92 ? 24.64116 35.60609 37.14056 1.000 28.09924 117 PHE A N 1
ATOM 1478 C CA . PHE A 1 92 ? 24.80998 36.40097 35.92870 1.000 29.01789 117 PHE A CA 1
ATOM 1479 C C . PHE A 1 92 ? 26.26224 36.53187 35.51949 1.000 30.62491 117 PHE A C 1
ATOM 1480 O O . PHE A 1 92 ? 26.63426 37.48547 34.83395 1.000 36.84107 117 PHE A O 1
ATOM 1497 N N . GLN A 1 93 ? 27.08689 35.59582 35.96156 1.000 27.61439 118 GLN A N 1
ATOM 1498 C CA . GLN A 1 93 ? 28.48547 35.50771 35.57918 1.000 27.90023 118 GLN A CA 1
ATOM 1499 C C . GLN A 1 93 ? 28.77263 34.07400 35.19000 1.000 25.06412 118 GLN A C 1
ATOM 1500 O O . GLN A 1 93 ? 28.36700 33.14211 35.88646 1.000 25.20039 118 GLN A O 1
ATOM 1514 N N . TRP A 1 94 ? 29.50500 33.90701 34.09626 1.000 23.92329 119 TRP A N 1
ATOM 1515 C CA . TRP A 1 94 ? 29.85471 32.57383 33.65588 1.000 22.50695 119 TRP A CA 1
ATOM 1516 C C . TRP A 1 94 ? 30.93787 32.01536 34.55082 1.000 22.70051 119 TRP A C 1
ATOM 1517 O O . TRP A 1 94 ? 31.90306 32.70444 34.89222 1.000 25.50781 119 TRP A O 1
ATOM 1538 N N . HIS A 1 95 ? 30.75291 30.76457 34.94482 1.000 19.42349 120 HIS A N 1
ATOM 1539 C CA . HIS A 1 95 ? 31.72531 30.02965 35.73987 1.000 20.30417 120 HIS A CA 1
ATOM 1540 C C . HIS A 1 95 ? 32.06909 28.74613 34.98831 1.000 20.75815 120 HIS A C 1
ATOM 1541 O O . HIS A 1 95 ? 31.20546 28.13676 34.33405 1.000 23.26294 120 HIS A O 1
ATOM 1555 N N . THR A 1 96 ? 33.32825 28.32083 35.09019 1.000 18.68735 121 THR A N 1
ATOM 1556 C CA . THR A 1 96 ? 33.78351 27.05864 34.51634 1.000 18.51060 121 THR A CA 1
ATOM 1557 C C . THR A 1 96 ? 34.04968 26.11286 35.67638 1.000 20.14981 121 THR A C 1
ATOM 1558 O O . THR A 1 96 ? 34.85069 26.41732 36.55529 1.000 22.10102 121 THR A O 1
ATOM 1569 N N . ILE A 1 97 ? 33.34253 24.98027 35.69700 1.000 17.81528 122 ILE A N 1
ATOM 1570 C CA . ILE A 1 97 ? 33.50341 23.96496 36.73026 1.000 17.75668 122 ILE A CA 1
ATOM 1571 C C . ILE A 1 97 ? 34.04852 22.71450 36.07021 1.000 17.63696 122 ILE A C 1
ATOM 1572 O O . ILE A 1 97 ? 33.48573 22.21659 35.09122 1.000 18.33457 122 ILE A O 1
ATOM 1588 N N . CYS A 1 98 ? 35.17706 22.24118 36.57826 1.000 19.00578 123 CYS A N 1
ATOM 1589 C CA . CYS A 1 98 ? 35.81758 21.05122 36.06440 1.000 19.08759 123 CYS A CA 1
ATOM 1590 C C . CYS A 1 98 ? 35.92708 20.01690 37.16291 1.000 19.78019 123 CYS A C 1
ATOM 1591 O O . CYS A 1 98 ? 36.20948 20.35222 38.31384 1.000 21.63051 123 CYS A O 1
ATOM 1598 N N A LEU A 1 99 ? 35.74834 18.75629 36.77901 0.620 21.07391 124 LEU A N 1
ATOM 1599 N N B LEU A 1 99 ? 35.76580 18.75842 36.77466 0.380 20.99379 124 LEU A N 1
ATOM 1600 C CA A LEU A 1 99 ? 35.86895 17.60034 37.65070 0.620 24.13139 124 LEU A CA 1
ATOM 1601 C CA B LEU A 1 99 ? 35.88799 17.61564 37.66082 0.380 22.85618 124 LEU A CA 1
ATOM 1602 C C A LEU A 1 99 ? 37.00351 16.74462 37.10695 0.620 24.32384 124 LEU A C 1
ATOM 1603 C C B LEU A 1 99 ? 36.97928 16.71313 37.11051 0.380 23.20398 124 LEU A C 1
ATOM 1604 O O A LEU A 1 99 ? 37.11228 16.55049 35.89665 0.620 26.29416 124 LEU A O 1
ATOM 1605 O O B LEU A 1 99 ? 37.02493 16.44998 35.90674 0.380 23.26851 124 LEU A O 1
ATOM 1636 N N . ILE A 1 100 ? 37.85453 16.23549 37.99364 1.000 22.60208 125 ILE A N 1
ATOM 1637 C CA . ILE A 1 100 ? 38.90676 15.30192 37.62351 1.000 23.46716 125 ILE A CA 1
ATOM 1638 C C . ILE A 1 100 ? 38.67428 14.04234 38.42589 1.000 24.63006 125 ILE A C 1
ATOM 1639 O O . ILE A 1 100 ? 38.63103 14.09613 39.65888 1.000 25.29071 125 ILE A O 1
ATOM 1655 N N . TRP A 1 101 ? 38.60997 12.91124 37.73721 1.000 24.64539 126 TRP A N 1
ATOM 1656 C CA . TRP A 1 101 ? 38.52551 11.60959 38.37327 1.000 26.62383 126 TRP A CA 1
ATOM 1657 C C . TRP A 1 101 ? 39.79104 10.83813 38.04592 1.000 26.55879 126 TRP A C 1
ATOM 1658 O O . TRP A 1 101 ? 40.07670 10.59327 36.86824 1.000 26.94819 126 TRP A O 1
ATOM 1679 N N . ASP A 1 102 ? 40.56247 10.49917 39.08194 1.000 28.49723 127 ASP A N 1
ATOM 1680 C CA . ASP A 1 102 ? 41.69945 9.59539 38.94550 1.000 32.46076 127 ASP A CA 1
ATOM 1681 C C . ASP A 1 102 ? 41.26915 8.26757 39.55759 1.000 33.82130 127 ASP A C 1
ATOM 1682 O O . ASP A 1 102 ? 41.34270 8.07131 40.77630 1.000 34.22233 127 ASP A O 1
ATOM 1691 N N . GLY A 1 103 ? 40.79134 7.36124 38.70690 1.000 35.60834 128 GLY A N 1
ATOM 1692 C CA . GLY A 1 103 ? 40.34403 6.06165 39.17112 1.000 36.46134 128 GLY A CA 1
ATOM 1693 C C . GLY A 1 103 ? 41.45307 5.14237 39.63736 1.000 41.50251 128 GLY A C 1
ATOM 1694 O O . GLY A 1 103 ? 41.16631 4.15671 40.32102 1.000 43.48256 128 GLY A O 1
ATOM 1698 N N . VAL A 1 104 ? 42.70337 5.42088 39.26088 1.000 44.15453 129 VAL A N 1
ATOM 1699 C CA . VAL A 1 104 ? 43.82457 4.62941 39.76481 1.000 49.70573 129 VAL A CA 1
ATOM 1700 C C . VAL A 1 104 ? 44.05593 4.92158 41.24197 1.000 51.64835 129 VAL A C 1
ATOM 1701 O O . VAL A 1 104 ? 44.19013 4.00817 42.06765 1.000 54.48730 129 VAL A O 1
ATOM 1714 N N . LYS A 1 105 ? 44.11900 6.20320 41.59146 1.000 50.87934 130 LYS A N 1
ATOM 1715 C CA . LYS A 1 105 ? 44.30523 6.62926 42.96898 1.000 50.09836 130 LYS A CA 1
ATOM 1716 C C . LYS A 1 105 ? 42.99201 6.73571 43.73174 1.000 47.85190 130 LYS A C 1
ATOM 1717 O O . LYS A 1 105 ? 43.01196 6.80432 44.96242 1.000 49.86235 130 LYS A O 1
ATOM 1736 N N . GLY A 1 106 ? 41.85173 6.74513 43.04645 1.000 44.93509 131 GLY A N 1
ATOM 1737 C CA . GLY A 1 106 ? 40.59377 6.89962 43.74556 1.000 42.35611 131 GLY A CA 1
ATOM 1738 C C . GLY A 1 106 ? 40.41473 8.31537 44.25763 1.000 40.33696 131 GLY A C 1
ATOM 1739 O O . GLY A 1 106 ? 40.00046 8.52048 45.40264 1.000 43.76084 131 GLY A O 1
ATOM 1743 N N . LYS A 1 107 ? 40.70785 9.29824 43.40432 1.000 37.07912 132 LYS A N 1
ATOM 1744 C CA . LYS A 1 107 ? 40.73964 10.70611 43.77200 1.000 38.48603 132 LYS A CA 1
ATOM 1745 C C . LYS A 1 107 ? 39.74824 11.43050 42.87913 1.000 34.26080 132 LYS A C 1
ATOM 1746 O O . LYS A 1 107 ? 39.76856 11.24577 41.65945 1.000 33.89160 132 LYS A O 1
ATOM 1765 N N . LEU A 1 108 ? 38.88188 12.24916 43.47943 1.000 30.74668 133 LEU A N 1
ATOM 1766 C CA . LEU A 1 108 ? 37.91373 13.06396 42.74630 1.000 28.14407 133 LEU A CA 1
ATOM 1767 C C . LEU A 1 108 ? 38.11304 14.50789 43.18065 1.000 26.54266 133 LEU A C 1
ATOM 1768 O O . LEU A 1 108 ? 38.07385 14.80665 44.37654 1.000 29.05499 133 LEU A O 1
ATOM 1784 N N . GLU A 1 109 ? 38.33473 15.39621 42.21094 1.000 24.88597 134 GLU A N 1
ATOM 1785 C CA . GLU A 1 109 ? 38.58168 16.80838 42.48744 1.000 26.10372 134 GLU A CA 1
ATOM 1786 C C . GLU A 1 109 ? 37.59681 17.68606 41.73110 1.000 24.22077 134 GLU A C 1
ATOM 1787 O O . GLU A 1 109 ? 37.19608 17.36289 40.60599 1.000 25.84224 134 GLU A O 1
ATOM 1799 N N . LEU A 1 110 ? 37.23345 18.80691 42.35891 1.000 23.52598 135 LEU A N 1
ATOM 1800 C CA . LEU A 1 110 ? 36.34953 19.80324 41.77278 1.000 22.02211 135 LEU A CA 1
ATOM 1801 C C . LEU A 1 110 ? 37.06402 21.13948 41.73999 1.000 21.86773 135 LEU A C 1
ATOM 1802 O O . LEU A 1 110 ? 37.64458 21.55074 42.74539 1.000 23.41476 135 LEU A O 1
ATOM 1818 N N . PHE A 1 111 ? 37.00455 21.80033 40.59260 1.000 19.83390 136 PHE A N 1
ATOM 1819 C CA . PHE A 1 111 ? 37.62794 23.09360 40.37798 1.000 20.75663 136 PHE A CA 1
ATOM 1820 C C . PHE A 1 111 ? 36.60614 24.13378 39.95435 1.000 20.93157 136 PHE A C 1
ATOM 1821 O O . PHE A 1 111 ? 35.67752 23.83272 39.21794 1.000 20.72876 136 PHE A O 1
ATOM 1838 N N . LEU A 1 112 ? 36.81829 25.35875 40.40976 1.000 21.74908 137 LEU A N 1
ATOM 1839 C CA . LEU A 1 112 ? 36.14026 26.53521 39.89050 1.000 23.69262 137 LEU A CA 1
ATOM 1840 C C . LEU A 1 112 ? 37.17998 27.35289 39.13283 1.000 25.53164 137 LEU A C 1
ATOM 1841 O O . LEU A 1 112 ? 38.10117 27.89348 39.74058 1.000 27.34159 137 LEU A O 1
ATOM 1857 N N . ASN A 1 113 ? 37.03103 27.45047 37.81341 1.000 25.38713 138 ASN A N 1
ATOM 1858 C CA . ASN A 1 113 ? 38.06633 28.01974 36.93843 1.000 27.75836 138 ASN A CA 1
ATOM 1859 C C . ASN A 1 113 ? 39.38284 27.30038 37.25109 1.000 26.19242 138 ASN A C 1
ATOM 1860 O O . ASN A 1 113 ? 39.43830 26.06355 37.20891 1.000 27.16382 138 ASN A O 1
ATOM 1871 N N . LYS A 1 114 ? 40.46725 27.99833 37.55822 1.000 29.19951 139 LYS A N 1
ATOM 1872 C CA . LYS A 1 114 ? 41.74879 27.33300 37.76081 1.000 30.04934 139 LYS A CA 1
ATOM 1873 C C . LYS A 1 114 ? 41.96024 26.83768 39.18698 1.000 30.42264 139 LYS A C 1
ATOM 1874 O O . LYS A 1 114 ? 43.00529 26.24813 39.46574 1.000 33.70712 139 LYS A O 1
ATOM 1893 N N . GLU A 1 115 ? 40.99481 27.01745 40.08109 1.000 29.76551 140 GLU A N 1
ATOM 1894 C CA . GLU A 1 115 ? 41.21659 26.82956 41.50867 1.000 31.00568 140 GLU A CA 1
ATOM 1895 C C . GLU A 1 115 ? 40.47740 25.61000 42.05282 1.000 26.44246 140 GLU A C 1
ATOM 1896 O O . GLU A 1 115 ? 39.26201 25.45950 41.86046 1.000 26.02000 140 GLU A O 1
ATOM 1908 N N . ARG A 1 116 ? 41.21428 24.73140 42.72063 1.000 26.33651 141 ARG A N 1
ATOM 1909 C CA . ARG A 1 116 ? 40.60064 23.55347 43.31393 1.000 26.25444 141 ARG A CA 1
ATOM 1910 C C . ARG A 1 116 ? 39.77433 23.95793 44.52717 1.000 25.35817 141 ARG A C 1
ATOM 1911 O O . ARG A 1 116 ? 40.24416 24.69534 45.38739 1.000 28.80931 141 ARG A O 1
ATOM 1932 N N . ILE A 1 117 ? 38.53447 23.48189 44.59538 1.000 24.85091 142 ILE A N 1
ATOM 1933 C CA . ILE A 1 117 ? 37.68301 23.74919 45.74518 1.000 25.71633 142 ILE A CA 1
ATOM 1934 C C . ILE A 1 117 ? 37.35971 22.49666 46.55272 1.000 25.53467 142 ILE A C 1
ATOM 1935 O O . ILE A 1 117 ? 36.93758 22.62443 47.71322 1.000 29.45918 142 ILE A O 1
ATOM 1951 N N . LEU A 1 118 ? 37.55010 21.30540 45.99529 1.000 24.17818 143 LEU A N 1
ATOM 1952 C CA . LEU A 1 118 ? 37.27333 20.06304 46.69890 1.000 24.76664 143 LEU A CA 1
ATOM 1953 C C . LEU A 1 118 ? 38.19543 18.96547 46.17177 1.000 25.43238 143 LEU A C 1
ATOM 1954 O O . LEU A 1 118 ? 38.37565 18.80631 44.95554 1.000 25.40494 143 LEU A O 1
ATOM 1970 N N . GLU A 1 119 ? 38.75820 18.20657 47.09726 1.000 25.44056 144 GLU A N 1
ATOM 1971 C CA . GLU A 1 119 ? 39.38202 16.93454 46.78775 1.000 26.60780 144 GLU A CA 1
ATOM 1972 C C . GLU A 1 119 ? 38.80654 15.87326 47.71563 1.000 28.69621 144 GLU A C 1
ATOM 1973 O O . GLU A 1 119 ? 38.83018 16.03321 48.93729 1.000 31.59106 144 GLU A O 1
ATOM 1985 N N . VAL A 1 120 ? 38.32132 14.78711 47.12667 1.000 30.34752 145 VAL A N 1
ATOM 1986 C CA . VAL A 1 120 ? 37.70335 13.70934 47.87265 1.000 34.76582 145 VAL A CA 1
ATOM 1987 C C . VAL A 1 120 ? 38.42123 12.41892 47.52230 1.000 36.72385 145 VAL A C 1
ATOM 1988 O O . VAL A 1 120 ? 38.92148 12.22930 46.40769 1.000 34.47026 145 VAL A O 1
ATOM 2001 N N . THR A 1 121 ? 38.47748 11.52292 48.49601 1.000 38.90485 146 THR A N 1
ATOM 2002 C CA . THR A 1 121 ? 38.98892 10.18536 48.26488 1.000 66.46913 146 THR A CA 1
ATOM 2003 C C . THR A 1 121 ? 37.82816 9.20890 48.35893 1.000 147.62870 146 THR A C 1
ATOM 2004 O O . THR A 1 121 ? 36.97218 9.32368 49.24041 1.000 52.68552 146 THR A O 1
ATOM 2015 N N . ASP A 1 122 ? 37.78590 8.26758 47.42894 1.000 162.53861 147 ASP A N 1
ATOM 2016 C CA . ASP A 1 122 ? 36.76694 7.23867 47.43558 1.000 81.30511 147 ASP A CA 1
ATOM 2017 C C . ASP A 1 122 ? 37.41548 5.95898 46.93915 1.000 77.68885 147 ASP A C 1
ATOM 2018 O O . ASP A 1 122 ? 38.62847 5.90623 46.71371 1.000 52.31153 147 ASP A O 1
ATOM 2027 N N . GLN A 1 123 ? 36.60447 4.92942 46.77171 1.000 198.67046 148 GLN A N 1
ATOM 2028 C CA . GLN A 1 123 ? 37.08218 3.67942 46.21528 1.000 144.20473 148 GLN A CA 1
ATOM 2029 C C . GLN A 1 123 ? 37.72555 3.94774 44.85803 1.000 49.10190 148 GLN A C 1
ATOM 2030 O O . GLN A 1 123 ? 37.07775 4.54966 43.98637 1.000 77.14401 148 GLN A O 1
ATOM 2044 N N . PRO A 1 124 ? 38.98188 3.55486 44.63938 1.000 52.28407 149 PRO A N 1
ATOM 2045 C CA . PRO A 1 124 ? 39.48573 3.46997 43.26130 1.000 50.52151 149 PRO A CA 1
ATOM 2046 C C . PRO A 1 124 ? 38.49573 2.68398 42.41338 1.000 48.01137 149 PRO A C 1
ATOM 2047 O O . PRO A 1 124 ? 38.07649 1.58648 42.77889 1.000 47.86103 149 PRO A O 1
ATOM 2058 N N . HIS A 1 125 ? 38.09709 3.26851 41.28746 1.000 49.68623 150 HIS A N 1
ATOM 2059 C CA . HIS A 1 125 ? 37.07082 2.68422 40.43435 1.000 51.15601 150 HIS A CA 1
ATOM 2060 C C . HIS A 1 125 ? 37.16602 3.39321 39.08939 1.000 45.39446 150 HIS A C 1
ATOM 2061 O O . HIS A 1 125 ? 37.48944 4.58070 39.02361 1.000 43.96917 150 HIS A O 1
ATOM 2075 N N . ASN A 1 126 ? 36.88280 2.66855 38.01852 1.000 45.05450 151 ASN A N 1
ATOM 2076 C CA . ASN A 1 126 ? 36.74275 3.32667 36.72707 1.000 45.09946 151 ASN A CA 1
ATOM 2077 C C . ASN A 1 126 ? 35.33423 3.89430 36.58865 1.000 47.57272 151 ASN A C 1
ATOM 2078 O O . ASN A 1 126 ? 34.44399 3.63617 37.40105 1.000 50.37169 151 ASN A O 1
ATOM 2089 N N . LEU A 1 127 ? 35.13839 4.70034 35.55622 1.000 46.09143 152 LEU A N 1
ATOM 2090 C CA . LEU A 1 127 ? 33.78442 5.08923 35.19799 1.000 46.32289 152 LEU A CA 1
ATOM 2091 C C . LEU A 1 127 ? 33.04727 3.89030 34.60299 1.000 50.80460 152 LEU A C 1
ATOM 2092 O O . LEU A 1 127 ? 33.56925 3.22326 33.70161 1.000 49.32620 152 LEU A O 1
ATOM 2108 N N . THR A 1 128 ? 31.84371 3.60910 35.12725 1.000 52.43238 153 THR A N 1
ATOM 2109 C CA . THR A 1 128 ? 31.01467 2.53950 34.58613 1.000 55.32801 153 THR A CA 1
ATOM 2110 C C . THR A 1 128 ? 30.71112 2.85494 33.12640 1.000 51.17516 153 THR A C 1
ATOM 2111 O O . THR A 1 128 ? 30.38313 4.00066 32.79812 1.000 49.74497 153 THR A O 1
ATOM 2122 N N . PRO A 1 129 ? 30.80329 1.88635 32.22541 1.000 46.25055 154 PRO A N 1
ATOM 2123 C CA . PRO A 1 129 ? 30.69182 2.21923 30.80658 1.000 41.93524 154 PRO A CA 1
ATOM 2124 C C . PRO A 1 129 ? 29.25802 2.20819 30.28575 1.000 37.21591 154 PRO A C 1
ATOM 2125 O O . PRO A 1 129 ? 28.33645 1.62271 30.86139 1.000 36.22594 154 PRO A O 1
ATOM 2136 N N . HIS A 1 130 ? 29.09292 2.90068 29.17350 1.000 33.42448 155 HIS A N 1
ATOM 2137 C CA . HIS A 1 130 ? 27.89814 2.83644 28.34999 1.000 29.60355 155 HIS A CA 1
ATOM 2138 C C . HIS A 1 130 ? 26.68128 3.49145 28.96432 1.000 28.64782 155 HIS A C 1
ATOM 2139 O O . HIS A 1 130 ? 25.58018 3.20850 28.53765 1.000 29.39108 155 HIS A O 1
ATOM 2153 N N . GLY A 1 131 ? 26.86289 4.41542 29.88996 1.000 24.73193 156 GLY A N 1
ATOM 2154 C CA . GLY A 1 131 ? 25.78560 5.24422 30.37523 1.000 23.85730 156 GLY A CA 1
ATOM 2155 C C . GLY A 1 131 ? 25.52262 6.38418 29.41323 1.000 22.04275 156 GLY A C 1
ATOM 2156 O O . GLY A 1 131 ? 26.20896 6.56661 28.40926 1.000 23.78340 156 GLY A O 1
ATOM 2160 N N . THR A 1 132 ? 24.52778 7.19500 29.74990 1.000 18.28045 157 THR A N 1
ATOM 2161 C CA . THR A 1 132 ? 24.13071 8.33287 28.93410 1.000 19.23019 157 THR A CA 1
ATOM 2162 C C . THR A 1 132 ? 24.36352 9.62793 29.70205 1.000 18.20560 157 THR A C 1
ATOM 2163 O O . THR A 1 132 ? 23.98296 9.74700 30.87558 1.000 19.94726 157 THR A O 1
ATOM 2174 N N . LEU A 1 133 ? 24.99543 10.58312 29.03233 1.000 17.56680 158 LEU A N 1
ATOM 2175 C CA . LEU A 1 133 ? 25.21457 11.90793 29.59167 1.000 17.20013 158 LEU A CA 1
ATOM 2176 C C . LEU A 1 133 ? 24.00833 12.80078 29.26309 1.000 17.81580 158 LEU A C 1
ATOM 2177 O O . LEU A 1 133 ? 23.60914 12.91479 28.09432 1.000 18.29818 158 LEU A O 1
ATOM 2193 N N . PHE A 1 134 ? 23.45264 13.42316 30.30832 1.000 18.74159 159 PHE A N 1
ATOM 2194 C CA . PHE A 1 134 ? 22.36641 14.39462 30.23672 1.000 18.00845 159 PHE A CA 1
ATOM 2195 C C . PHE A 1 134 ? 22.86012 15.74223 30.73538 1.000 17.54582 159 PHE A C 1
ATOM 2196 O O . PHE A 1 134 ? 23.61439 15.81274 31.71031 1.000 19.98867 159 PHE A O 1
ATOM 2213 N N . LEU A 1 135 ? 22.43954 16.79487 30.04742 1.000 18.53718 160 LEU A N 1
ATOM 2214 C CA . LEU A 1 135 ? 22.64602 18.16581 30.46254 1.000 18.56127 160 LEU A CA 1
ATOM 2215 C C . LEU A 1 135 ? 21.32399 18.78147 30.88154 1.000 18.10763 160 LEU A C 1
ATOM 2216 O O . LEU A 1 135 ? 20.29410 18.57998 30.21504 1.000 19.13087 160 LEU A O 1
ATOM 2232 N N . GLY A 1 136 ? 21.38793 19.56935 31.95736 1.000 20.14062 161 GLY A N 1
ATOM 2233 C CA . GLY A 1 136 ? 20.32034 20.42292 32.37816 1.000 24.36133 161 GLY A CA 1
ATOM 2234 C C . GLY A 1 136 ? 19.24637 19.77371 33.18836 1.000 30.13175 161 GLY A C 1
ATOM 2235 O O . GLY A 1 136 ? 18.48007 20.49959 33.82979 1.000 32.82589 161 GLY A O 1
ATOM 2239 N N . HIS A 1 137 ? 19.17711 18.44772 33.20457 1.000 38.72034 162 HIS A N 1
ATOM 2240 C CA . HIS A 1 137 ? 18.02065 17.72287 33.67996 1.000 53.11438 162 HIS A CA 1
ATOM 2241 C C . HIS A 1 137 ? 18.24000 17.03570 35.01625 1.000 54.38469 162 HIS A C 1
ATOM 2242 O O . HIS A 1 137 ? 17.32307 16.37715 35.52431 1.000 58.34265 162 HIS A O 1
ATOM 2256 N N . ARG A 1 151 ? 13.01271 22.65063 38.29332 1.000 63.58265 176 ARG A N 1
ATOM 2257 C CA . ARG A 1 151 ? 13.44674 21.37068 37.75334 1.000 63.82107 176 ARG A CA 1
ATOM 2258 C C . ARG A 1 151 ? 14.63747 21.50535 36.81413 1.000 56.42963 176 ARG A C 1
ATOM 2259 O O . ARG A 1 151 ? 15.66854 20.85631 36.99811 1.000 59.93549 176 ARG A O 1
ATOM 2280 N N . SER A 1 152 ? 14.48794 22.34658 35.80030 1.000 49.21947 177 SER A N 1
ATOM 2281 C CA . SER A 1 152 ? 15.53074 22.54903 34.81227 1.000 42.68602 177 SER A CA 1
ATOM 2282 C C . SER A 1 152 ? 16.59442 23.49256 35.36608 1.000 33.83568 177 SER A C 1
ATOM 2283 O O . SER A 1 152 ? 16.34394 24.27596 36.28065 1.000 36.91868 177 SER A O 1
ATOM 2291 N N . PHE A 1 153 ? 17.80454 23.38458 34.82232 1.000 25.81350 178 PHE A N 1
ATOM 2292 C CA . PHE A 1 153 ? 18.90582 24.20158 35.31291 1.000 22.13457 178 PHE A CA 1
ATOM 2293 C C . PHE A 1 153 ? 18.51385 25.67133 35.24271 1.000 21.20310 178 PHE A C 1
ATOM 2294 O O . PHE A 1 153 ? 18.05813 26.13545 34.18612 1.000 20.99092 178 PHE A O 1
ATOM 2311 N N . PRO A 1 154 ? 18.70547 26.44965 36.33944 1.000 20.96617 179 PRO A N 1
ATOM 2312 C CA . PRO A 1 154 ? 18.21881 27.85546 36.35235 1.000 22.09402 179 PRO A CA 1
ATOM 2313 C C . PRO A 1 154 ? 19.16508 28.86544 35.69919 1.000 22.83582 179 PRO A C 1
ATOM 2314 O O . PRO A 1 154 ? 19.67427 29.81278 36.33382 1.000 22.23679 179 PRO A O 1
ATOM 2325 N N . GLY A 1 155 ? 19.38829 28.68802 34.41806 1.000 18.70948 180 GLY A N 1
ATOM 2326 C CA . GLY A 1 155 ? 20.27416 29.53688 33.65249 1.000 18.73250 180 GLY A CA 1
ATOM 2327 C C . GLY A 1 155 ? 20.69547 28.82642 32.37470 1.000 19.55567 180 GLY A C 1
ATOM 2328 O O . GLY A 1 155 ? 19.89878 28.09310 31.76552 1.000 21.23199 180 GLY A O 1
ATOM 2332 N N . SER A 1 156 ? 21.92773 29.10726 31.95651 1.000 17.94257 181 SER A N 1
ATOM 2333 C CA . SER A 1 156 ? 22.43065 28.56330 30.70435 1.000 16.86574 181 SER A CA 1
ATOM 2334 C C . SER A 1 156 ? 23.67575 27.71254 30.95086 1.000 15.38224 181 SER A C 1
ATOM 2335 O O . SER A 1 156 ? 24.43719 27.95237 31.87821 1.000 17.74309 181 SER A O 1
ATOM 2343 N N . LEU A 1 157 ? 23.88848 26.72100 30.09206 1.000 15.94437 182 LEU A N 1
ATOM 2344 C CA . LEU A 1 157 ? 25.03160 25.83291 30.10394 1.000 16.60543 182 LEU A CA 1
ATOM 2345 C C . LEU A 1 157 ? 25.72719 25.91583 28.75982 1.000 16.53818 182 LEU A C 1
ATOM 2346 O O . LEU A 1 157 ? 25.09377 26.15890 27.72882 1.000 16.93546 182 LEU A O 1
ATOM 2362 N N . TYR A 1 158 ? 27.03774 25.70082 28.76667 1.000 16.28272 183 TYR A N 1
ATOM 2363 C CA . TYR A 1 158 ? 27.85358 25.91174 27.58152 1.000 17.42350 183 TYR A CA 1
ATOM 2364 C C . TYR A 1 158 ? 29.14115 25.10619 27.71315 1.000 15.92336 183 TYR A C 1
ATOM 2365 O O . TYR A 1 158 ? 29.72365 25.02375 28.78915 1.000 17.59164 183 TYR A O 1
ATOM 2383 N N . TYR A 1 159 ? 29.58475 24.53611 26.59815 1.000 17.67446 184 TYR A N 1
ATOM 2384 C CA . TYR A 1 159 ? 30.96185 24.07944 26.43720 1.000 16.70610 184 TYR A CA 1
ATOM 2385 C C . TYR A 1 159 ? 31.29783 22.90506 27.36997 1.000 17.10569 184 TYR A C 1
ATOM 2386 O O . TYR A 1 159 ? 32.37991 22.85117 27.98742 1.000 18.54043 184 TYR A O 1
ATOM 2404 N N . PHE A 1 160 ? 30.39170 21.93130 27.45279 1.000 17.20273 185 PHE A N 1
ATOM 2405 C CA . PHE A 1 160 ? 30.75862 20.66286 28.06966 1.000 16.67278 185 PHE A CA 1
ATOM 2406 C C . PHE A 1 160 ? 31.86362 19.97618 27.25772 1.000 17.06804 185 PHE A C 1
ATOM 2407 O O . PHE A 1 160 ? 31.75683 19.84396 26.02915 1.000 18.16287 185 PHE A O 1
ATOM 2424 N N . GLN A 1 161 ? 32.89440 19.47641 27.96694 1.000 16.54315 186 GLN A N 1
ATOM 2425 C CA . GLN A 1 161 ? 33.98079 18.72369 27.37080 1.000 16.73780 186 GLN A CA 1
ATOM 2426 C C . GLN A 1 161 ? 34.35330 17.58908 28.30311 1.000 18.01013 186 GLN A C 1
ATOM 2427 O O . GLN A 1 161 ? 34.36445 17.75883 29.52950 1.000 18.85734 186 GLN A O 1
ATOM 2441 N N . LEU A 1 162 ? 34.72623 16.45116 27.72332 1.000 19.06874 187 LEU A N 1
ATOM 2442 C CA A LEU A 1 162 ? 35.21799 15.33116 28.50747 0.570 18.60248 187 LEU A CA 1
ATOM 2443 C CA B LEU A 1 162 ? 35.21335 15.31867 28.49677 0.430 18.39879 187 LEU A CA 1
ATOM 2444 C C . LEU A 1 162 ? 36.43661 14.73967 27.80447 1.000 19.24526 187 LEU A C 1
ATOM 2445 O O . LEU A 1 162 ? 36.38786 14.43571 26.60593 1.000 20.37974 187 LEU A O 1
ATOM 2474 N N . TRP A 1 163 ? 37.52197 14.56857 28.57421 1.000 20.11810 188 TRP A N 1
ATOM 2475 C CA . TRP A 1 163 ? 38.77613 14.01328 28.10963 1.000 21.74976 188 TRP A CA 1
ATOM 2476 C C . TRP A 1 163 ? 39.06130 12.74387 28.90359 1.000 22.59647 188 TRP A C 1
ATOM 2477 O O . TRP A 1 163 ? 38.73121 12.64846 30.08942 1.000 23.03811 188 TRP A O 1
ATOM 2498 N N . ASP A 1 164 ? 39.72539 11.78130 28.27065 1.000 22.86249 189 ASP A N 1
ATOM 2499 C CA . ASP A 1 164 ? 40.09926 10.52538 28.92510 1.000 23.94199 189 ASP A CA 1
ATOM 2500 C C . ASP A 1 164 ? 41.42819 10.60938 29.65088 1.000 24.88919 189 ASP A C 1
ATOM 2501 O O . ASP A 1 164 ? 42.12404 9.58332 29.76542 1.000 27.61299 189 ASP A O 1
ATOM 2510 N N . HIS A 1 165 ? 41.80213 11.79134 30.13219 1.000 24.61475 190 HIS A N 1
ATOM 2511 C CA . HIS A 1 165 ? 43.04108 11.96475 30.87777 1.000 25.92827 190 HIS A CA 1
ATOM 2512 C C . HIS A 1 165 ? 42.88064 13.17392 31.78738 1.000 25.70442 190 HIS A C 1
ATOM 2513 O O . HIS A 1 165 ? 41.85582 13.87344 31.76177 1.000 25.60804 190 HIS A O 1
ATOM 2527 N N . ILE A 1 166 ? 43.88784 13.37389 32.63068 1.000 25.46426 191 ILE A N 1
ATOM 2528 C CA . ILE A 1 166 ? 43.87295 14.39062 33.67339 1.000 25.46256 191 ILE A CA 1
ATOM 2529 C C . ILE A 1 166 ? 44.48513 15.65021 33.08025 1.000 26.31439 191 ILE A C 1
ATOM 2530 O O . ILE A 1 166 ? 45.66929 15.67505 32.74004 1.000 28.92978 191 ILE A O 1
ATOM 2546 N N . LEU A 1 167 ? 43.67821 16.70417 32.97550 1.000 25.36944 192 LEU A N 1
ATOM 2547 C CA . LEU A 1 167 ? 44.18722 18.00711 32.58297 1.000 24.87508 192 LEU A CA 1
ATOM 2548 C C . LEU A 1 167 ? 44.72785 18.73175 33.81210 1.000 25.54557 192 LEU A C 1
ATOM 2549 O O . LEU A 1 167 ? 44.20748 18.58521 34.92507 1.000 28.86477 192 LEU A O 1
ATOM 2565 N N . GLU A 1 168 ? 45.80132 19.48881 33.60868 1.000 25.49604 193 GLU A N 1
ATOM 2566 C CA . GLU A 1 168 ? 46.29038 20.38948 34.63589 1.000 26.83057 193 GLU A CA 1
ATOM 2567 C C . GLU A 1 168 ? 45.45283 21.66984 34.65190 1.000 27.40439 193 GLU A C 1
ATOM 2568 O O . GLU A 1 168 ? 44.86987 22.07011 33.63599 1.000 26.88691 193 GLU A O 1
ATOM 2580 N N . ASN A 1 169 ? 45.40022 22.30444 35.82535 1.000 33.31083 194 ASN A N 1
ATOM 2581 C CA . ASN A 1 169 ? 44.69734 23.56831 36.02775 1.000 40.79363 194 ASN A CA 1
ATOM 2582 C C . ASN A 1 169 ? 44.91735 24.55584 34.89024 1.000 37.98767 194 ASN A C 1
ATOM 2583 O O . ASN A 1 169 ? 43.98327 25.22479 34.44161 1.000 36.99172 194 ASN A O 1
ATOM 2594 N N . GLU A 1 170 ? 46.18048 24.72826 34.48118 1.000 35.01618 195 GLU A N 1
ATOM 2595 C CA . GLU A 1 170 ? 46.52151 25.75750 33.51319 1.000 38.66699 195 GLU A CA 1
ATOM 2596 C C . GLU A 1 170 ? 45.88204 25.53450 32.15534 1.000 34.16595 195 GLU A C 1
ATOM 2597 O O . GLU A 1 170 ? 45.85796 26.47308 31.34784 1.000 35.82462 195 GLU A O 1
ATOM 2609 N N . GLU A 1 171 ? 45.34300 24.34025 31.89064 1.000 27.61362 196 GLU A N 1
ATOM 2610 C CA . GLU A 1 171 ? 44.72856 24.05881 30.60590 1.000 29.78700 196 GLU A CA 1
ATOM 2611 C C . GLU A 1 17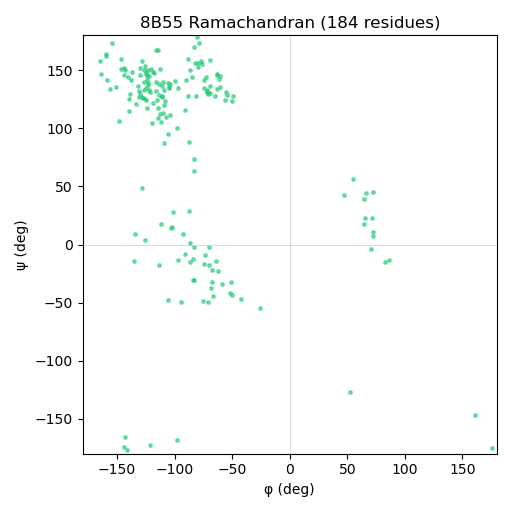1 ? 43.22034 24.21939 30.62596 1.000 28.28620 196 GLU A C 1
ATOM 2612 O O . GLU A 1 171 ? 42.61314 24.23434 29.55035 1.000 29.60301 196 GLU A O 1
ATOM 2624 N N . PHE A 1 172 ? 42.60462 24.31599 31.80939 1.000 27.53667 197 PHE A N 1
ATOM 2625 C CA . PHE A 1 172 ? 41.14737 24.27231 31.88002 1.000 27.54519 197 PHE A CA 1
ATOM 2626 C C . PHE A 1 172 ? 40.50132 25.37852 31.05872 1.000 25.75214 197 PHE A C 1
ATOM 2627 O O . PHE A 1 172 ? 39.38965 25.19012 30.55952 1.000 26.39939 197 PHE A O 1
ATOM 2644 N N . MET A 1 173 ? 41.13266 26.55517 30.97326 1.000 25.07057 198 MET A N 1
ATOM 2645 C CA . MET A 1 173 ? 40.57343 27.74554 30.32945 1.000 26.84016 198 MET A CA 1
ATOM 2646 C C . MET A 1 173 ? 41.13231 28.01497 28.95031 1.000 26.26011 198 MET A C 1
ATOM 2647 O O . MET A 1 173 ? 40.93082 29.10706 28.42320 1.000 28.11763 198 MET A O 1
ATOM 2661 N N . LYS A 1 174 ? 41.80612 27.04137 28.34040 1.000 24.59492 199 LYS A N 1
ATOM 2662 C CA . LYS A 1 174 ? 42.46071 27.24466 27.05871 1.000 23.90180 199 LYS A CA 1
ATOM 2663 C C . LYS A 1 174 ? 41.57337 26.85848 25.87623 1.000 24.11519 199 LYS A C 1
ATOM 2664 O O . LYS A 1 174 ? 42.03780 26.83665 24.73079 1.000 25.28656 199 LYS A O 1
ATOM 2683 N N . CYS A 1 175 ? 40.31368 26.57588 26.12787 1.000 23.39247 200 CYS A N 1
ATOM 2684 C CA . CYS A 1 175 ? 39.34899 26.37416 25.05984 1.000 23.15088 200 CYS A CA 1
ATOM 2685 C C . CYS A 1 175 ? 39.69204 25.14885 24.21768 1.000 23.69194 200 CYS A C 1
ATOM 2686 O O . CYS A 1 175 ? 39.55177 25.15179 22.99812 1.000 27.84410 200 CYS A O 1
ATOM 2693 N N . LEU A 1 176 ? 40.14623 24.09194 24.86500 1.000 21.40177 201 LEU A N 1
ATOM 2694 C CA . LEU A 1 176 ? 40.36354 22.83039 24.19123 1.000 21.31030 201 LEU A CA 1
ATOM 2695 C C . LEU A 1 176 ? 39.05523 22.04890 24.06649 1.000 21.00298 201 LEU A C 1
ATOM 2696 O O . LEU A 1 176 ? 38.13695 22.20009 24.85951 1.000 22.21202 201 LEU A O 1
ATOM 2712 N N . ASP A 1 177 ? 39.01262 21.16260 23.08092 1.000 21.98695 202 ASP A N 1
ATOM 2713 C CA . ASP A 1 177 ? 37.88568 20.27152 22.85287 1.000 22.95005 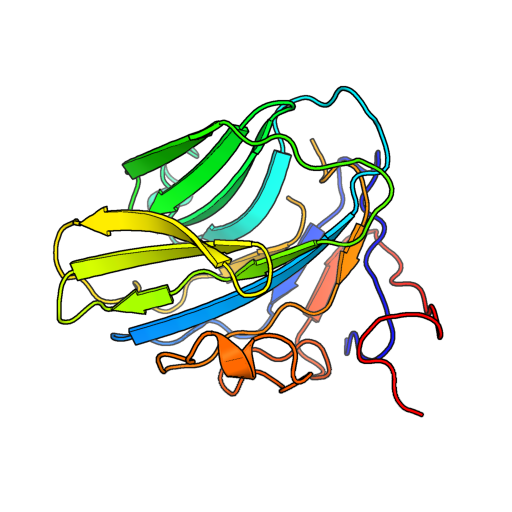202 ASP A CA 1
ATOM 2714 C C . ASP A 1 177 ? 38.19159 18.92257 23.48639 1.000 22.84207 202 ASP A C 1
ATOM 2715 O O . ASP A 1 177 ? 39.28673 18.38117 23.30588 1.000 25.66073 202 ASP A O 1
ATOM 2724 N N . GLY A 1 178 ? 37.20857 18.37814 24.19752 1.000 21.45320 203 GLY A N 1
ATOM 2725 C CA . GLY A 1 178 ? 37.36416 17.06166 24.78057 1.000 20.68547 203 GLY A CA 1
ATOM 2726 C C . GLY A 1 178 ? 37.60162 16.01042 23.71793 1.000 22.63423 203 GLY A C 1
ATOM 2727 O O . GLY A 1 178 ? 37.06595 16.08313 22.61030 1.000 24.94940 203 GLY A O 1
ATOM 2731 N N . ASN A 1 179 ? 38.42424 15.02680 24.04974 1.000 20.71036 204 ASN A N 1
ATOM 2732 C CA . ASN A 1 179 ? 38.71827 13.96495 23.09637 1.000 22.37442 204 ASN A CA 1
ATOM 2733 C C . ASN A 1 179 ? 37.76975 12.78287 23.21870 1.000 22.91555 204 ASN A C 1
ATOM 2734 O O . ASN A 1 179 ? 37.83851 11.87493 22.38922 1.000 29.03609 204 ASN A O 1
ATOM 2745 N N . ILE A 1 180 ? 36.91269 12.76343 24.23920 1.000 22.25207 205 ILE A N 1
ATOM 2746 C CA . ILE A 1 180 ? 35.83464 11.78337 24.36015 1.000 23.45840 205 ILE A CA 1
ATOM 2747 C C . ILE A 1 180 ? 34.47068 12.40509 24.05431 1.000 20.45561 205 ILE A C 1
ATOM 2748 O O . ILE A 1 180 ? 33.68313 11.84111 23.29555 1.000 23.66100 205 ILE A O 1
ATOM 2764 N N . VAL A 1 181 ? 34.17889 13.56583 24.63730 1.000 20.14149 206 VAL A N 1
ATOM 2765 C CA . VAL A 1 181 ? 32.96604 14.32890 24.36068 1.000 19.66886 206 VAL A CA 1
ATOM 2766 C C . VAL A 1 181 ? 33.40213 15.75486 24.06796 1.000 19.11745 206 VAL A C 1
ATOM 2767 O O . VAL A 1 181 ? 34.11449 16.36311 24.87600 1.000 19.31201 206 VAL A O 1
ATOM 2780 N N . SER A 1 182 ? 32.92148 16.30859 22.96584 1.000 20.69778 207 SER A N 1
ATOM 2781 C CA . SER A 1 182 ? 33.18195 17.69069 22.60134 1.000 21.67099 207 SER A CA 1
ATOM 2782 C C . SER A 1 182 ? 31.88847 18.40674 22.21922 1.000 19.72468 207 SER A C 1
ATOM 2783 O O . SER A 1 182 ? 31.11976 17.92142 21.38066 1.000 20.53070 207 SER A O 1
ATOM 2791 N N . TRP A 1 183 ? 31.69994 19.59768 22.78946 1.000 18.63754 208 TRP A N 1
ATOM 2792 C CA . TRP A 1 183 ? 30.53127 20.42320 22.49332 1.000 17.26195 208 TRP A CA 1
ATOM 2793 C C . TRP A 1 183 ? 30.32615 20.63115 20.99997 1.000 17.98443 208 TRP A C 1
ATOM 2794 O O . TRP A 1 183 ? 29.18654 20.63479 20.51358 1.000 19.27486 208 TRP A O 1
ATOM 2815 N N . GLU A 1 184 ? 31.40879 20.87231 20.26161 1.000 19.41623 209 GLU A N 1
ATOM 2816 C CA . GLU A 1 184 ? 31.30827 21.25785 18.86671 1.000 23.36424 209 GLU A CA 1
ATOM 2817 C C . GLU A 1 184 ? 30.93264 20.08460 17.96338 1.000 25.15738 209 GLU A C 1
ATOM 2818 O O . GLU A 1 184 ? 30.51908 20.30658 16.82588 1.000 25.10960 209 GLU A O 1
ATOM 2830 N N . GLU A 1 185 ? 31.07213 18.84996 18.42190 1.000 23.09109 210 GLU A N 1
ATOM 2831 C CA . GLU A 1 185 ? 30.77100 17.72664 17.55128 1.000 22.99178 210 GLU A CA 1
ATOM 2832 C C . GLU A 1 185 ? 29.25900 17.50614 17.39891 1.000 21.53227 210 GLU A C 1
ATOM 2833 O O . GLU A 1 185 ? 28.42645 17.89373 18.22747 1.000 21.80032 210 GLU A O 1
ATOM 2845 N N . ASP A 1 186 ? 28.90576 16.88318 16.28229 1.000 23.93074 211 ASP A N 1
ATOM 2846 C CA . ASP A 1 186 ? 27.50389 16.62214 15.95493 1.000 22.57321 211 ASP A CA 1
ATOM 2847 C C . ASP A 1 186 ? 27.06906 15.34598 16.67621 1.000 23.61025 211 ASP A C 1
ATOM 2848 O O . ASP A 1 186 ? 26.92244 14.27612 16.08519 1.000 25.51477 211 ASP A O 1
ATOM 2857 N N . VAL A 1 187 ? 26.89552 15.48102 17.99570 1.000 21.93430 212 VAL A N 1
ATOM 2858 C CA . VAL A 1 187 ? 26.67240 14.33427 18.86822 1.000 22.53282 212 VAL A CA 1
ATOM 2859 C C . VAL A 1 187 ? 25.53957 14.53353 19.86886 1.000 21.54766 212 VAL A C 1
ATOM 2860 O O . VAL A 1 187 ? 25.35916 13.71269 20.77623 1.000 22.38444 212 VAL A O 1
ATOM 2873 N N . TRP A 1 188 ? 24.77745 15.61791 19.73282 1.000 20.04755 213 TRP A N 1
ATOM 2874 C CA . TRP A 1 188 ? 23.84212 16.03035 20.76832 1.000 19.74168 213 TRP A CA 1
ATOM 2875 C C . TRP A 1 188 ? 22.39709 15.90892 20.32289 1.000 19.80163 213 TRP A C 1
ATOM 2876 O O . TRP A 1 188 ? 22.04198 16.24535 19.17963 1.000 21.62963 213 TRP A O 1
ATOM 2897 N N . LEU A 1 189 ? 21.56974 15.42001 21.23443 1.000 20.65963 214 LEU A N 1
ATOM 2898 C CA . LEU A 1 189 ? 20.12379 15.30639 21.03591 1.000 21.90920 214 LEU A CA 1
ATOM 2899 C C . LEU A 1 189 ? 19.44807 16.34700 21.90775 1.000 21.54261 214 LEU A C 1
ATOM 2900 O O . LEU A 1 189 ? 19.67111 16.36743 23.12846 1.000 23.62095 214 LEU A O 1
ATOM 2916 N N . VAL A 1 190 ? 18.64453 17.22004 21.29309 1.000 20.90304 215 VAL A N 1
ATOM 2917 C CA . VAL A 1 190 ? 17.97184 18.29140 22.02992 1.000 22.78051 215 VAL A CA 1
ATOM 2918 C C . VAL A 1 190 ? 16.50856 17.91819 22.18279 1.000 24.91851 215 VAL A C 1
ATOM 2919 O O . VAL A 1 190 ? 15.89693 17.40558 21.24149 1.000 30.76442 215 VAL A O 1
ATOM 2932 N N . ASN A 1 191 ? 15.96477 18.11780 23.38036 1.000 22.41096 216 ASN A N 1
ATOM 2933 C CA . ASN A 1 191 ? 14.55474 17.83101 23.64630 1.000 20.47457 216 ASN A CA 1
ATOM 2934 C C . ASN A 1 191 ? 13.91675 19.14242 24.07336 1.000 21.38488 216 ASN A C 1
ATOM 2935 O O . ASN A 1 191 ? 14.09348 19.56600 25.22431 1.000 21.43502 216 ASN A O 1
ATOM 2946 N N . LYS A 1 192 ? 13.14686 19.73743 23.13984 1.000 23.27258 217 LYS A N 1
ATOM 2947 C CA . LYS A 1 192 ? 12.30540 20.90381 23.38040 1.000 25.63218 217 LYS A CA 1
ATOM 2948 C C . LYS A 1 192 ? 13.07656 22.15590 23.74927 1.000 26.72922 217 LYS A C 1
ATOM 2949 O O . LYS A 1 192 ? 12.48177 23.12334 24.21130 1.000 34.31161 217 LYS A O 1
ATOM 2968 N N . ILE A 1 193 ? 14.36945 22.21224 23.48237 1.000 22.79316 218 ILE A N 1
ATOM 2969 C CA . ILE A 1 193 ? 15.16866 23.40796 23.70585 1.000 22.85066 218 ILE A CA 1
ATOM 2970 C C . ILE A 1 193 ? 15.81999 23.76503 22.38490 1.000 21.65223 218 ILE A C 1
ATOM 2971 O O . ILE A 1 193 ? 16.25636 22.88732 21.63258 1.000 22.94052 218 ILE A O 1
ATOM 2987 N N . ILE A 1 194 ? 15.88696 25.06644 22.11283 1.000 21.00269 219 ILE A N 1
ATOM 2988 C CA . ILE A 1 194 ? 16.54306 25.60254 20.93266 1.000 20.70145 219 ILE A CA 1
ATOM 2989 C C . ILE A 1 194 ? 17.87989 26.18890 21.39544 1.000 18.98600 219 ILE A C 1
ATOM 2990 O O . ILE A 1 194 ? 17.88260 27.20701 22.11974 1.000 21.14870 219 ILE A O 1
ATOM 3006 N N . PRO A 1 195 ? 19.00768 25.58337 21.02169 1.000 18.62115 220 PRO A N 1
ATOM 3007 C CA . PRO A 1 195 ? 20.30556 26.19865 21.33290 1.000 19.63918 220 PRO A CA 1
ATOM 3008 C C . PRO A 1 195 ? 20.43779 27.54127 20.63025 1.000 20.05160 220 PRO A C 1
ATOM 3009 O O . PRO A 1 195 ? 19.94569 27.73599 19.51818 1.000 22.97251 220 PRO A O 1
ATOM 3020 N N . THR A 1 196 ? 21.11645 28.46166 21.28614 1.000 19.01379 221 THR A N 1
ATOM 3021 C CA . THR A 1 196 ? 21.21353 29.81971 20.79875 1.000 19.44434 221 THR A CA 1
ATOM 3022 C C . THR A 1 196 ? 22.66558 30.24262 20.61179 1.000 20.03645 221 THR A C 1
ATOM 3023 O O . THR A 1 196 ? 23.52803 30.00186 21.47274 1.000 20.14071 221 THR A O 1
ATOM 3034 N N . VAL A 1 197 ? 22.90983 30.94282 19.51511 1.000 23.45302 222 VAL A N 1
ATOM 3035 C CA . VAL A 1 197 ? 24.22120 31.50481 19.23899 1.000 27.06526 222 VAL A CA 1
ATOM 3036 C C . VAL A 1 197 ? 24.46287 32.71813 20.12166 1.000 27.52001 222 VAL A C 1
ATOM 3037 O O . VAL A 1 197 ? 23.56226 33.53585 20.36599 1.000 29.73145 222 VAL A O 1
ATOM 3050 N N . ASP A 1 198 ? 25.69859 32.84918 20.59660 1.000 27.05043 223 ASP A N 1
ATOM 3051 C CA . ASP A 1 198 ? 26.10147 34.02311 21.35053 1.000 29.43474 223 ASP A CA 1
ATOM 3052 C C . ASP A 1 198 ? 27.57677 34.20213 21.02504 1.000 27.85129 223 ASP A C 1
ATOM 3053 O O . ASP A 1 198 ? 28.41981 33.41364 21.46158 1.000 27.05420 223 ASP A O 1
ATOM 3062 N N . ARG A 1 199 ? 27.88604 35.20017 20.21927 1.000 29.92536 224 ARG A N 1
ATOM 3063 C CA . ARG A 1 199 ? 29.25692 35.37487 19.74260 1.000 31.68822 224 ARG A CA 1
ATOM 3064 C C . ARG A 1 199 ? 30.19605 35.90044 20.81722 1.000 30.07517 224 ARG A C 1
ATOM 3065 O O . ARG A 1 199 ? 31.41121 35.95289 20.58914 1.000 33.43895 224 ARG A O 1
ATOM 3086 N N . THR A 1 200 ? 29.66646 36.30458 21.96302 1.000 27.30043 225 THR A N 1
ATOM 3087 C CA . THR A 1 200 ? 30.47301 36.68200 23.11484 1.000 28.52983 225 THR A CA 1
ATOM 3088 C C . THR A 1 200 ? 30.91442 35.49343 23.94662 1.000 29.29250 225 THR A C 1
ATOM 3089 O O . THR A 1 200 ? 31.63062 35.69332 24.93111 1.000 29.09488 225 THR A O 1
ATOM 3100 N N . LEU A 1 201 ? 30.50381 34.27477 23.59451 1.000 26.46885 226 LEU A N 1
ATOM 3101 C CA . LEU A 1 201 ? 30.86545 33.12981 24.41574 1.000 27.35219 226 LEU A CA 1
ATOM 3102 C C . LEU A 1 201 ? 32.38040 32.92500 24.43786 1.000 26.46283 226 LEU A C 1
ATOM 3103 O O . LEU A 1 201 ? 33.07116 33.14346 23.44202 1.000 28.75325 226 LEU A O 1
ATOM 3119 N N . ARG A 1 202 ? 32.85596 32.43394 25.58917 1.000 29.78221 227 ARG A N 1
ATOM 3120 C CA . ARG A 1 202 ? 34.27158 32.38803 25.94833 1.000 30.18684 227 ARG A CA 1
ATOM 3121 C C . ARG A 1 202 ? 35.14265 31.77637 24.86516 1.000 31.21858 227 ARG A C 1
ATOM 3122 O O . ARG A 1 202 ? 36.25888 32.24112 24.62049 1.000 33.70816 227 ARG A O 1
ATOM 3143 N N . CYS A 1 203 ? 34.70114 30.68784 24.25764 1.000 27.87625 228 CYS A N 1
ATOM 3144 C CA . CYS A 1 203 ? 35.54505 29.94832 23.32175 1.000 26.89620 228 CYS A CA 1
ATOM 3145 C C . CYS A 1 203 ? 35.03586 30.05349 21.88697 1.000 27.13536 228 CYS A C 1
ATOM 3146 O O . CYS A 1 203 ? 35.43001 29.25759 21.02596 1.000 29.29781 228 CYS A O 1
ATOM 3153 N N . PHE A 1 204 ? 34.17657 31.02966 21.61161 1.000 29.57639 229 PHE A N 1
ATOM 3154 C CA . PHE A 1 204 ? 33.59680 31.18117 20.28714 1.000 34.96777 229 PHE A CA 1
ATOM 3155 C C . PHE A 1 204 ? 34.65362 31.63470 19.29630 1.000 43.28531 229 PHE A C 1
ATOM 3156 O O . PHE A 1 204 ? 35.37288 32.60139 19.54878 1.000 45.35212 229 PHE A O 1
ATOM 3173 N N . VAL A 1 205 ? 34.73548 30.94262 18.16542 1.000 49.42154 230 VAL A N 1
ATOM 3174 C CA . VAL A 1 205 ? 35.62777 31.32957 17.07628 1.000 59.57873 230 VAL A CA 1
ATOM 3175 C C . VAL A 1 205 ? 34.89408 31.11252 15.75783 1.000 60.61210 230 VAL A C 1
ATOM 3176 O O . VAL A 1 205 ? 34.40375 30.00399 15.49982 1.000 58.27995 230 VAL A O 1
ATOM 3189 N N . PRO A 1 206 ? 34.77876 32.13366 14.89774 1.000 65.35390 231 PRO A N 1
ATOM 3190 C CA . PRO A 1 206 ? 34.23827 31.89039 13.55112 1.000 68.11541 231 PRO A CA 1
ATOM 3191 C C . PRO A 1 206 ? 35.09568 30.89067 12.77338 1.000 70.31099 231 PRO A C 1
ATOM 3192 O O . PRO A 1 206 ? 34.82981 30.61824 11.60235 1.000 72.00115 231 PRO A O 1
#

B-factor: mean 40.64, std 24.47, range [15.38, 242.15]